Protein AF-A0A7V9Q8M6-F1 (afdb_monomer)

Sequence (290 aa):
LKETKARYAVEYFKPDGSLWYGEPMEQIGTPISGNNWSVLIESERASEKHQGKSTTATGTYGVKITNTRNNETVFQGKFKVGKFKTADTSPAYKNDYNFFVEQDWNIPIGFVWLNYAFSATAPRVCVSMWFKGGLSGKEFEARLYHNGQEIDSTDNGGLIGSDERRFSTIMENETTHHWLRYDMSWANFVAPTDPEGEQQARFDKKRIMQERPGEYTVKVFYKGAQVREAKFSVGPDGMLVDNGIAKQNNFADDKVIVPVKIIGALDKWNAAMWMTDAFYGNPLSGFSAP

Nearest PDB structures (foldseek):
  2ygv-assembly4_D  TM=3.661E-01  e=5.558E-02  Saccharomyces cerevisiae
  6byg-assembly1_A  TM=2.773E-01  e=6.393E-01  Xanthomonas citri pv. citri str. 306
  4psw-assembly1_A  TM=4.805E-01  e=4.717E+00  Saccharomyces cerevisiae S288C
  6byi-assembly1_A  TM=2.894E-01  e=1.114E+00  Xanthomonas citri pv. citri str. 306
  6bye-assembly1_B  TM=2.653E-01  e=1.245E+00  Xanthomonas citri pv. citri str. 306

Solvent-accessible surface area (backbone atoms only — not comparable to full-atom values): 16364 Å² total; per-residue (Å²): 131,86,80,48,81,39,67,33,32,40,37,33,22,38,66,87,66,46,79,66,54,67,46,69,21,35,37,47,77,76,76,50,89,94,65,85,54,81,62,48,77,41,70,74,72,97,48,79,92,50,66,90,68,77,75,90,79,68,42,51,28,38,40,38,32,28,31,69,85,77,70,44,74,80,44,72,36,36,49,41,35,49,70,47,72,50,91,61,73,50,86,91,37,67,84,45,64,48,54,36,71,72,59,50,30,44,48,37,48,24,36,37,36,72,40,46,91,85,25,82,53,48,19,30,44,32,41,35,41,40,45,50,28,76,72,59,58,86,45,49,45,45,37,37,28,45,91,89,37,79,76,51,36,26,86,69,69,25,48,62,43,76,79,47,77,49,60,36,101,56,97,64,67,33,65,80,58,23,39,34,28,33,38,36,30,35,66,44,41,25,35,68,60,62,94,78,64,79,54,56,81,79,42,80,83,50,47,50,35,42,83,62,48,43,64,32,39,41,39,31,24,50,80,85,42,67,40,38,36,36,57,54,39,31,33,80,74,14,43,78,51,79,83,51,36,32,66,73,59,68,50,90,60,90,43,37,65,27,48,23,34,81,35,86,75,87,48,87,69,55,87,67,34,38,74,59,45,15,80,28,51,53,42,62,54,92,63,66,70,109

Secondary structure (DSSP, 8-state):
---EEEEEEEEEE-TTS-EEEEEEEEEES-PPTTTTPPPEEEPPPS-GGGTT------EEEEEEEEETTTTEEEEEEEEEEEEEE-S--SGGGTT-EEEEE--GGGTTEEEEEEETTS-SSSPEEEEEEEEESS--GGGEEEEEEETTEEEEETTTT-EEEEEEEE--SS--SHHHH-EEEEEEEEEEEE----SS-TTGGG-TTSEEGGGS-EEEEEEEEETTEEEEEEEEEE-TTSSBPP-SHHHHTT--SSPEEEEEEE-TTSS---TTHHHHTHHHH-PPTT----

Radius of gyration: 21.54 Å; Cα contacts (8 Å, |Δi|>4): 631; chains: 1; bounding box: 49×47×63 Å

Mean predicted aligned error: 7.25 Å

Structure (mmCIF, N/CA/C/O backbone):
data_AF-A0A7V9Q8M6-F1
#
_entry.id   AF-A0A7V9Q8M6-F1
#
loop_
_atom_site.group_PDB
_atom_site.id
_atom_site.type_symbol
_atom_site.label_atom_id
_atom_site.label_alt_id
_atom_site.label_comp_id
_atom_site.label_asym_id
_atom_site.label_entity_id
_atom_site.label_seq_id
_atom_site.pdbx_PDB_ins_code
_atom_site.Cartn_x
_atom_site.Cartn_y
_atom_site.Cartn_z
_atom_site.occupancy
_atom_site.B_iso_or_equiv
_atom_site.auth_seq_id
_atom_site.auth_comp_id
_atom_site.auth_asym_id
_atom_site.auth_atom_id
_atom_site.pdbx_PDB_model_num
ATOM 1 N N . LEU A 1 1 ? -0.266 26.688 -11.380 1.00 48.41 1 LEU A N 1
ATOM 2 C CA . LEU A 1 1 ? 0.761 26.513 -10.326 1.00 48.41 1 LEU A CA 1
ATOM 3 C C . LEU A 1 1 ? 2.109 26.799 -10.971 1.00 48.41 1 LEU A C 1
ATOM 5 O O . LEU A 1 1 ? 2.279 26.426 -12.121 1.00 48.41 1 LEU A O 1
ATOM 9 N N . LYS A 1 2 ? 3.002 27.552 -10.324 1.00 43.12 2 LYS A N 1
ATOM 10 C CA . LYS A 1 2 ? 4.308 27.877 -10.911 1.00 43.12 2 LYS A CA 1
ATOM 11 C C . LYS A 1 2 ? 5.245 26.713 -10.589 1.00 43.12 2 LYS A C 1
ATOM 13 O O . LYS A 1 2 ? 5.664 26.587 -9.446 1.00 43.12 2 LYS A O 1
ATOM 18 N N . GLU A 1 3 ? 5.489 25.842 -11.559 1.00 51.47 3 GLU A N 1
ATOM 19 C CA . GLU A 1 3 ? 6.449 24.746 -11.423 1.00 51.47 3 GLU A CA 1
ATOM 20 C C . GLU A 1 3 ? 7.847 25.331 -11.219 1.00 51.47 3 GLU A C 1
ATOM 22 O O . GLU A 1 3 ? 8.348 26.124 -12.021 1.00 51.47 3 GLU A O 1
ATOM 27 N N . THR A 1 4 ? 8.479 24.970 -10.109 1.00 57.25 4 THR A N 1
ATOM 28 C CA . THR A 1 4 ? 9.897 25.231 -9.877 1.00 57.25 4 THR A CA 1
ATOM 29 C C . THR A 1 4 ? 10.620 23.899 -9.898 1.00 57.25 4 THR A C 1
ATOM 31 O O . THR A 1 4 ? 10.210 22.975 -9.196 1.00 57.25 4 THR A O 1
ATOM 34 N N . LYS A 1 5 ? 11.703 23.800 -10.680 1.00 60.81 5 LYS A N 1
ATOM 35 C CA . LYS A 1 5 ? 12.565 22.611 -10.685 1.00 60.81 5 LYS A CA 1
ATOM 36 C C . LYS A 1 5 ? 12.998 22.302 -9.252 1.00 60.81 5 LYS A C 1
ATOM 38 O O . LYS A 1 5 ? 13.560 23.175 -8.582 1.00 60.81 5 LYS A O 1
ATOM 43 N N . ALA A 1 6 ? 12.718 21.088 -8.787 1.00 65.75 6 ALA A N 1
ATOM 44 C CA . ALA A 1 6 ? 13.136 20.659 -7.465 1.00 65.75 6 ALA A CA 1
ATOM 45 C C . ALA A 1 6 ? 14.658 20.453 -7.438 1.00 65.75 6 ALA A C 1
ATOM 47 O O . ALA A 1 6 ? 15.307 20.274 -8.470 1.00 65.75 6 ALA A O 1
ATOM 48 N N . ARG A 1 7 ? 15.255 20.448 -6.242 1.00 84.81 7 ARG A N 1
ATOM 49 C CA . ARG A 1 7 ? 16.692 20.168 -6.047 1.00 84.81 7 ARG A CA 1
ATOM 50 C C . ARG A 1 7 ? 17.006 18.669 -6.073 1.00 84.81 7 ARG A C 1
ATOM 52 O O . ARG A 1 7 ? 17.853 18.205 -5.318 1.00 84.81 7 ARG A O 1
ATOM 59 N N . TYR A 1 8 ? 16.319 17.916 -6.922 1.00 91.44 8 TYR A N 1
ATOM 60 C CA . TYR A 1 8 ? 16.470 16.472 -7.029 1.00 91.44 8 TYR A CA 1
ATOM 61 C C . TYR A 1 8 ? 16.499 16.053 -8.494 1.00 91.44 8 TYR A C 1
ATOM 63 O O . TYR A 1 8 ? 15.819 16.645 -9.333 1.00 91.44 8 TYR A O 1
ATOM 71 N N . ALA A 1 9 ? 17.300 15.042 -8.794 1.00 93.31 9 ALA A N 1
ATOM 72 C CA . ALA A 1 9 ? 17.301 14.352 -10.072 1.00 93.31 9 ALA A CA 1
ATOM 73 C C . ALA A 1 9 ? 17.110 12.860 -9.822 1.00 93.31 9 ALA A C 1
ATOM 75 O O . ALA A 1 9 ? 17.617 12.331 -8.830 1.00 93.31 9 ALA A O 1
ATOM 76 N N . VAL A 1 10 ? 16.389 12.204 -10.722 1.00 94.44 10 VAL A N 1
ATOM 77 C CA . VAL A 1 10 ? 16.212 10.756 -10.722 1.00 94.44 10 VAL A CA 1
ATOM 78 C C . VAL A 1 10 ? 16.965 10.153 -11.901 1.00 94.44 10 VAL A C 1
ATOM 80 O O . VAL A 1 10 ? 16.958 10.693 -13.005 1.00 94.44 10 VAL A O 1
ATOM 83 N N . GLU A 1 11 ? 17.631 9.034 -11.655 1.00 95.75 11 GLU A N 1
ATOM 84 C CA . GLU A 1 11 ? 18.289 8.206 -12.657 1.00 95.75 11 GLU A CA 1
ATOM 85 C C . GLU A 1 11 ? 17.692 6.802 -12.614 1.00 95.75 11 GLU A C 1
ATOM 87 O O . GLU A 1 11 ? 17.542 6.206 -11.544 1.00 95.75 11 GLU A O 1
ATOM 92 N N . TYR A 1 12 ? 17.389 6.264 -13.790 1.00 95.19 12 TYR A N 1
ATOM 93 C CA . TYR A 1 12 ? 16.891 4.911 -13.979 1.00 95.19 12 TYR A CA 1
ATOM 94 C C . TYR A 1 12 ? 17.952 4.070 -14.677 1.00 95.19 12 TYR A C 1
ATOM 96 O O . TYR A 1 12 ? 18.591 4.526 -15.626 1.00 95.19 12 TYR A O 1
ATOM 104 N N . PHE A 1 13 ? 18.117 2.826 -14.242 1.00 97.06 13 PHE A N 1
ATOM 105 C CA . PHE A 1 13 ? 19.149 1.914 -14.735 1.00 97.06 13 PHE A CA 1
ATOM 106 C C . PHE A 1 13 ? 18.511 0.673 -15.346 1.00 97.06 13 PHE A C 1
ATOM 108 O O . PHE A 1 13 ? 17.534 0.141 -14.816 1.00 97.06 13 PHE A O 1
ATOM 115 N N . LYS A 1 14 ? 19.072 0.206 -16.461 1.00 96.56 14 LYS A N 1
ATOM 116 C CA . LYS A 1 14 ? 18.679 -1.041 -17.120 1.00 96.56 14 LYS A CA 1
ATOM 117 C C . LYS A 1 14 ? 19.084 -2.259 -16.275 1.00 96.56 14 LYS A C 1
ATOM 119 O O . LYS A 1 14 ? 19.902 -2.125 -15.364 1.00 96.56 14 LYS A O 1
ATOM 124 N N . PRO A 1 15 ? 18.590 -3.466 -16.611 1.00 96.12 15 PRO A N 1
ATOM 125 C CA . PRO A 1 15 ? 1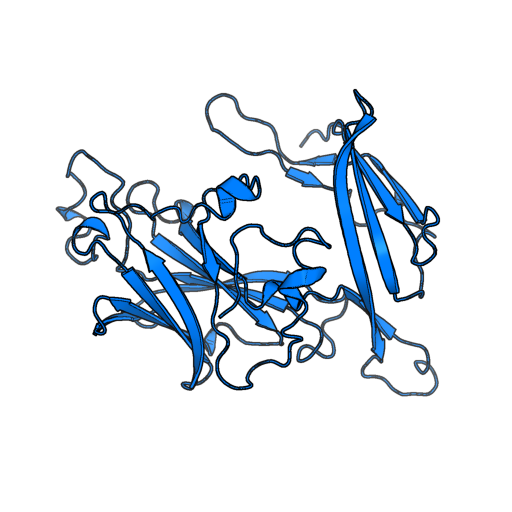8.978 -4.692 -15.912 1.00 96.12 15 PRO A CA 1
ATOM 126 C C . PRO A 1 15 ? 20.471 -5.034 -15.932 1.00 96.12 15 PRO A C 1
ATOM 128 O O . PRO A 1 15 ? 20.941 -5.731 -15.040 1.00 96.12 15 PRO A O 1
ATOM 131 N N . ASP A 1 16 ? 21.221 -4.536 -16.914 1.00 95.00 16 ASP A N 1
ATOM 132 C CA . ASP A 1 16 ? 22.681 -4.676 -16.978 1.00 95.00 16 ASP A CA 1
ATOM 133 C C . ASP A 1 16 ? 23.433 -3.631 -16.123 1.00 95.00 16 ASP A C 1
ATOM 135 O O . ASP A 1 16 ? 24.661 -3.598 -16.126 1.00 95.00 16 ASP A O 1
ATOM 139 N N . GLY A 1 17 ? 22.709 -2.768 -15.401 1.00 94.88 17 GLY A N 1
ATOM 140 C CA . GLY A 1 17 ? 23.256 -1.689 -14.580 1.00 94.88 17 GLY A CA 1
ATOM 141 C C . GLY A 1 17 ? 23.637 -0.429 -15.360 1.00 94.88 17 GLY A C 1
ATOM 142 O O . GLY A 1 17 ? 24.004 0.572 -14.745 1.00 94.88 17 GLY A O 1
ATOM 143 N N . SER A 1 18 ? 23.534 -0.431 -16.692 1.00 96.44 18 SER A N 1
ATOM 144 C CA . SER A 1 18 ? 23.780 0.770 -17.492 1.00 96.44 18 SER A CA 1
ATOM 145 C C . SER A 1 18 ? 22.678 1.811 -17.284 1.00 96.44 18 SER A C 1
ATOM 147 O O . SER A 1 18 ? 21.514 1.479 -17.043 1.00 96.44 18 SER A O 1
ATOM 149 N N . LEU A 1 19 ? 23.032 3.095 -17.386 1.00 96.44 19 LEU A N 1
ATOM 150 C CA . LEU A 1 19 ? 22.056 4.180 -17.313 1.00 96.44 19 LEU A CA 1
ATOM 151 C C . LEU A 1 19 ? 21.028 4.027 -18.446 1.00 96.44 19 LEU A C 1
ATOM 153 O O . LEU A 1 19 ? 21.380 3.945 -19.625 1.00 96.44 19 LEU A O 1
ATOM 157 N N . TRP A 1 20 ? 19.749 3.994 -18.083 1.00 94.69 20 TRP A N 1
ATOM 158 C CA . TRP A 1 20 ? 18.647 4.041 -19.036 1.00 94.69 20 TRP A CA 1
ATOM 159 C C . TRP A 1 20 ? 18.353 5.489 -19.420 1.00 94.69 20 TRP A C 1
ATOM 161 O O . TRP A 1 20 ? 18.464 5.844 -20.592 1.00 94.69 20 TRP A O 1
ATOM 171 N N . TYR A 1 21 ? 18.012 6.320 -18.438 1.00 93.69 21 TYR A N 1
ATOM 172 C CA . TYR A 1 21 ? 17.891 7.767 -18.576 1.00 93.69 21 TYR A CA 1
ATOM 173 C C . TYR A 1 21 ? 17.882 8.426 -17.194 1.00 93.69 21 TYR A C 1
ATOM 175 O O . TYR A 1 21 ? 17.676 7.757 -16.183 1.00 93.69 21 TYR A O 1
ATOM 183 N N . GLY A 1 22 ? 18.078 9.741 -17.159 1.00 92.06 22 GLY A N 1
ATOM 184 C CA . GLY A 1 22 ? 17.870 10.547 -15.964 1.00 92.06 22 GLY A CA 1
ATOM 185 C C . GLY A 1 22 ? 17.133 11.837 -16.288 1.00 92.06 22 GLY A C 1
ATOM 186 O O . GLY A 1 22 ? 17.092 12.270 -17.445 1.00 92.06 22 GLY A O 1
ATOM 187 N N . GLU A 1 23 ? 16.526 12.432 -15.272 1.00 91.38 23 GLU A N 1
ATOM 188 C CA . GLU A 1 23 ? 15.740 13.654 -15.398 1.00 91.38 23 GLU A CA 1
ATOM 189 C C . GLU A 1 23 ? 15.691 14.446 -14.084 1.00 91.38 23 GLU A C 1
ATOM 191 O O . GLU A 1 23 ? 15.812 13.868 -12.999 1.00 91.38 23 GLU A O 1
ATOM 196 N N . PRO A 1 24 ? 15.534 15.781 -14.147 1.00 90.56 24 PRO A N 1
ATOM 197 C CA . PRO A 1 24 ? 15.216 16.561 -12.961 1.00 90.56 24 PRO A CA 1
ATOM 198 C C . PRO A 1 24 ? 13.814 16.202 -12.458 1.00 90.56 24 PRO A C 1
ATOM 200 O O . PRO A 1 24 ? 12.899 16.010 -13.254 1.00 90.56 24 PRO A O 1
ATOM 203 N N . MET A 1 25 ? 13.642 16.171 -11.141 1.00 89.06 25 MET A N 1
ATOM 204 C CA . MET A 1 25 ? 12.327 16.029 -10.523 1.00 89.06 25 MET A CA 1
ATOM 205 C C . MET A 1 25 ? 11.655 17.396 -10.363 1.00 89.06 25 MET A C 1
ATOM 207 O O . MET A 1 25 ? 12.307 18.445 -10.261 1.00 89.06 25 MET A O 1
ATOM 211 N N . GLU A 1 26 ? 10.334 17.381 -10.312 1.00 85.31 26 GLU A N 1
ATOM 212 C CA . GLU A 1 26 ? 9.486 18.558 -10.213 1.00 85.31 26 GLU A CA 1
ATOM 213 C C . GLU A 1 26 ? 8.826 18.611 -8.837 1.00 85.31 26 GLU A C 1
ATOM 215 O O . GLU A 1 26 ? 8.475 17.589 -8.249 1.00 85.31 26 GLU A O 1
ATOM 220 N N . GLN A 1 27 ? 8.699 19.824 -8.296 1.00 82.69 27 GLN A N 1
ATOM 221 C CA . GLN A 1 27 ? 7.947 20.047 -7.071 1.00 82.69 27 GLN A CA 1
ATOM 222 C C . GLN A 1 27 ? 6.505 20.393 -7.427 1.00 82.69 27 GLN A C 1
ATOM 224 O O . GLN A 1 27 ? 6.248 21.397 -8.095 1.00 82.69 27 GLN A O 1
ATOM 229 N N . ILE A 1 28 ? 5.572 19.612 -6.896 1.00 74.12 28 ILE A N 1
ATOM 230 C CA . ILE A 1 28 ? 4.143 19.876 -6.965 1.00 74.12 28 ILE A CA 1
ATOM 231 C C . ILE A 1 28 ? 3.660 20.401 -5.617 1.00 74.12 28 ILE A C 1
ATOM 233 O O . ILE A 1 28 ? 3.930 19.841 -4.552 1.00 74.12 28 ILE A O 1
ATOM 237 N N . GLY A 1 29 ? 2.909 21.498 -5.690 1.00 68.81 29 GLY A N 1
ATOM 238 C CA . GLY A 1 29 ? 2.414 22.227 -4.530 1.00 68.81 29 GLY A CA 1
ATOM 239 C C . GLY A 1 29 ? 3.352 23.349 -4.085 1.00 68.81 29 GLY A C 1
ATOM 240 O O . GLY A 1 29 ? 4.533 23.412 -4.435 1.00 68.81 29 GLY A O 1
ATOM 241 N N . THR A 1 30 ? 2.790 24.265 -3.303 1.00 64.00 30 THR A N 1
ATOM 242 C CA . THR A 1 30 ? 3.520 25.378 -2.694 1.00 64.00 30 THR A CA 1
ATOM 243 C C . THR A 1 30 ? 3.557 25.137 -1.189 1.00 64.00 30 THR A C 1
ATOM 245 O O . THR A 1 30 ? 2.488 24.941 -0.611 1.00 64.00 30 THR A O 1
ATOM 248 N N . PRO A 1 31 ? 4.729 25.180 -0.532 1.00 63.16 31 PRO A N 1
ATOM 249 C CA . PRO A 1 31 ? 4.767 25.169 0.920 1.00 63.16 31 PRO A CA 1
ATOM 250 C C . PRO A 1 31 ? 4.046 26.422 1.430 1.00 63.16 31 PRO A C 1
ATOM 252 O O . PRO A 1 31 ? 4.461 27.545 1.137 1.00 63.16 31 PRO A O 1
ATOM 255 N N . ILE A 1 32 ? 2.944 26.242 2.158 1.00 56.66 32 ILE A N 1
ATOM 256 C CA . ILE A 1 32 ? 2.229 27.342 2.811 1.00 56.66 32 ILE A CA 1
ATOM 257 C C . ILE A 1 32 ? 2.785 27.469 4.227 1.00 56.66 32 ILE A C 1
ATOM 259 O O . ILE A 1 32 ? 2.713 26.526 5.019 1.00 56.66 32 ILE A O 1
ATOM 263 N N . SER A 1 33 ? 3.349 28.636 4.542 1.00 47.19 33 SER A N 1
ATOM 264 C CA . SER A 1 33 ? 3.831 28.945 5.890 1.00 47.19 33 SER A CA 1
ATOM 265 C C . SER A 1 33 ? 2.704 28.767 6.913 1.00 47.19 33 SER A C 1
ATOM 267 O O . SER A 1 33 ? 1.612 29.300 6.724 1.00 47.19 33 SER A O 1
ATOM 269 N N . GLY A 1 34 ? 2.972 28.017 7.984 1.00 51.78 34 GLY A N 1
ATOM 270 C CA . GLY A 1 34 ? 2.049 27.831 9.107 1.00 51.78 34 GLY A CA 1
ATOM 271 C C . GLY A 1 34 ? 1.048 26.677 8.988 1.00 51.78 34 GLY A C 1
ATOM 272 O O . GLY A 1 34 ? 0.251 26.525 9.905 1.00 51.78 34 GLY A O 1
ATOM 273 N N . ASN A 1 35 ? 1.075 25.865 7.918 1.00 48.94 35 ASN A N 1
ATOM 274 C CA . ASN A 1 35 ? 0.076 24.800 7.727 1.00 48.94 35 ASN A CA 1
ATOM 275 C C . ASN A 1 35 ? 0.636 23.372 7.533 1.00 48.94 35 ASN A C 1
ATOM 277 O O . ASN A 1 35 ? -0.121 22.489 7.157 1.00 48.94 35 ASN A O 1
ATOM 281 N N . ASN A 1 36 ? 1.933 23.113 7.766 1.00 51.44 36 ASN A N 1
ATOM 282 C CA . ASN A 1 36 ? 2.555 21.774 7.647 1.00 51.44 36 ASN A CA 1
ATOM 283 C C . ASN A 1 36 ? 2.221 20.997 6.350 1.00 51.44 36 ASN A C 1
ATOM 285 O O . ASN A 1 36 ? 2.136 19.773 6.356 1.00 51.44 36 ASN A O 1
ATOM 289 N N . TRP A 1 37 ? 2.037 21.679 5.215 1.00 57.28 37 TRP A N 1
ATOM 290 C CA . TRP A 1 37 ? 1.848 20.975 3.945 1.00 57.28 37 TRP A CA 1
ATOM 291 C C . TRP A 1 37 ? 3.177 20.372 3.480 1.00 57.28 37 TRP A C 1
ATOM 293 O O . TRP A 1 37 ? 4.135 21.102 3.216 1.00 57.28 37 TRP A O 1
ATOM 303 N N . SER A 1 38 ? 3.213 19.049 3.330 1.00 64.25 38 SER A N 1
ATOM 304 C CA . SER A 1 38 ? 4.252 18.351 2.573 1.00 64.25 38 SER A CA 1
ATOM 305 C C . SER A 1 38 ? 4.146 18.735 1.096 1.00 64.25 38 SER A C 1
ATOM 307 O O . SER A 1 38 ? 3.055 18.744 0.525 1.00 64.25 38 SER A O 1
ATOM 309 N N . VAL A 1 39 ? 5.275 19.057 0.464 1.00 73.38 39 VAL A N 1
ATOM 310 C CA . VAL A 1 39 ? 5.351 19.179 -1.000 1.00 73.38 39 VAL A CA 1
ATOM 311 C C . VAL A 1 39 ? 5.629 17.810 -1.608 1.00 73.38 39 VAL A C 1
ATOM 313 O O . VAL A 1 39 ? 6.383 17.019 -1.040 1.00 73.38 39 VAL A O 1
ATOM 316 N N . LEU A 1 40 ? 5.042 17.536 -2.769 1.00 77.62 40 LEU A N 1
ATOM 317 C CA . LEU A 1 40 ? 5.327 16.320 -3.521 1.00 77.62 40 LEU A CA 1
ATOM 318 C C . LEU A 1 40 ? 6.493 16.588 -4.473 1.00 77.62 40 LEU A C 1
ATOM 320 O O . LEU A 1 40 ? 6.467 17.572 -5.209 1.00 77.62 40 LEU A O 1
ATOM 324 N N . ILE A 1 41 ? 7.505 15.722 -4.455 1.00 84.12 41 ILE A N 1
ATOM 325 C CA . ILE A 1 41 ? 8.588 15.724 -5.441 1.00 84.12 41 ILE A CA 1
ATOM 326 C C . ILE A 1 41 ? 8.404 14.491 -6.320 1.00 84.12 41 ILE A C 1
ATOM 328 O O . ILE A 1 41 ? 8.539 13.370 -5.831 1.00 84.12 41 ILE A O 1
ATOM 332 N N . GLU A 1 42 ? 8.093 14.685 -7.598 1.00 84.88 42 GLU A N 1
ATOM 333 C CA . GLU A 1 42 ? 7.865 13.586 -8.542 1.00 84.88 42 GLU A CA 1
ATOM 334 C C . GLU A 1 42 ? 8.612 13.800 -9.862 1.00 84.88 42 GLU A C 1
ATOM 336 O O . GLU A 1 42 ? 9.018 14.913 -10.193 1.00 84.88 42 GLU A O 1
ATOM 341 N N . SER A 1 43 ? 8.853 12.720 -10.609 1.00 81.25 43 SER A N 1
ATOM 342 C CA . SER A 1 43 ? 9.203 12.843 -12.028 1.00 81.25 43 SER A CA 1
ATOM 343 C C . SER A 1 43 ? 8.013 13.429 -12.784 1.00 81.25 43 SER A C 1
ATOM 345 O O . SER A 1 43 ? 6.868 13.124 -12.444 1.00 81.25 43 SER A O 1
ATOM 347 N N . GLU A 1 44 ? 8.271 14.212 -13.831 1.00 73.62 44 GLU A N 1
ATOM 348 C CA . GLU A 1 44 ? 7.205 14.713 -14.700 1.00 73.62 44 GLU A CA 1
ATOM 349 C C . GLU A 1 44 ? 6.362 13.535 -15.215 1.00 73.62 44 GLU A C 1
ATOM 351 O O . GLU A 1 44 ? 6.884 12.475 -15.581 1.00 73.62 44 GLU A O 1
ATOM 356 N N . ARG A 1 45 ? 5.037 13.708 -15.264 1.00 70.88 45 ARG A N 1
ATOM 357 C CA . ARG A 1 45 ? 4.171 12.740 -15.950 1.00 70.88 45 ARG A CA 1
ATOM 358 C C . ARG A 1 45 ? 4.627 12.586 -17.401 1.00 70.88 45 ARG A C 1
ATOM 360 O O . ARG A 1 45 ? 5.190 13.512 -17.974 1.00 70.88 45 ARG A O 1
ATOM 367 N N . ALA A 1 46 ? 4.362 11.424 -18.001 1.00 69.00 46 ALA A N 1
ATOM 368 C CA . ALA A 1 46 ? 4.793 11.102 -19.362 1.00 69.00 46 ALA A CA 1
ATOM 369 C C . ALA A 1 46 ? 4.576 12.277 -20.344 1.00 69.00 46 ALA A C 1
ATOM 371 O O . ALA A 1 46 ? 3.452 12.587 -20.734 1.00 69.00 46 ALA A O 1
ATOM 372 N N . SER A 1 47 ? 5.680 12.929 -20.702 1.00 68.31 47 SER A N 1
ATOM 373 C CA . SER A 1 47 ? 5.765 14.104 -21.574 1.00 68.31 47 SER A CA 1
ATOM 374 C C . SER A 1 47 ? 6.599 13.805 -22.826 1.00 68.31 47 SER A C 1
ATOM 376 O O . SER A 1 47 ? 7.227 12.747 -22.933 1.00 68.31 47 SER A O 1
ATOM 378 N N . GLU A 1 48 ? 6.685 14.757 -23.760 1.00 75.38 48 GLU A N 1
ATOM 379 C CA . GLU A 1 48 ? 7.571 14.667 -24.936 1.00 75.38 48 GLU A CA 1
ATOM 380 C C . GLU A 1 48 ? 9.038 14.393 -24.562 1.00 75.38 48 GLU A C 1
ATOM 382 O O . GLU A 1 48 ? 9.769 13.764 -25.326 1.00 75.38 48 GLU A O 1
ATOM 387 N N . LYS A 1 49 ? 9.466 14.755 -23.341 1.00 72.19 49 LYS A N 1
ATOM 388 C CA . LYS A 1 49 ? 10.815 14.463 -22.825 1.00 72.19 49 LYS A CA 1
ATOM 389 C C . LYS A 1 49 ? 11.102 12.960 -22.694 1.00 72.19 49 LYS A C 1
ATOM 391 O O . LYS A 1 49 ? 12.256 12.576 -22.486 1.00 72.19 49 LYS A O 1
ATOM 396 N N . HIS A 1 50 ? 10.083 12.108 -22.802 1.00 82.06 50 HIS A N 1
ATOM 397 C CA . HIS A 1 50 ? 10.193 10.651 -22.759 1.00 82.06 50 HIS A CA 1
ATOM 398 C C . HIS A 1 50 ? 10.192 9.989 -24.141 1.00 82.06 50 HIS A C 1
ATOM 400 O O . HIS A 1 50 ? 10.339 8.767 -24.237 1.00 82.06 50 HIS A O 1
ATOM 406 N N . GLN A 1 51 ? 10.059 10.769 -25.219 1.00 81.88 51 GLN A N 1
ATOM 407 C CA . GLN A 1 51 ? 10.042 10.234 -26.574 1.00 81.88 51 GLN A CA 1
ATOM 408 C C . GLN A 1 51 ? 11.329 9.450 -26.870 1.00 81.88 51 GLN A C 1
ATOM 410 O O . GLN A 1 51 ? 12.441 9.907 -26.612 1.00 81.88 51 GLN A O 1
ATOM 415 N N . GLY A 1 52 ? 11.173 8.230 -27.392 1.00 84.38 52 GLY A N 1
ATOM 416 C CA . GLY A 1 52 ? 12.293 7.346 -27.726 1.00 84.38 52 GLY A CA 1
ATOM 417 C C . GLY A 1 52 ? 12.968 6.662 -26.531 1.00 84.38 52 GLY A C 1
ATOM 418 O O . GLY A 1 52 ? 13.905 5.897 -26.739 1.00 84.38 52 GLY A O 1
ATOM 419 N N . LYS A 1 53 ? 12.501 6.885 -25.294 1.00 85.69 53 LYS A N 1
ATOM 420 C CA . LYS A 1 53 ? 13.051 6.212 -24.104 1.00 85.69 53 LYS A CA 1
ATOM 421 C C . LYS A 1 53 ? 12.407 4.855 -23.821 1.00 85.69 53 LYS A C 1
ATOM 423 O O . LYS A 1 53 ? 12.953 4.093 -23.029 1.00 85.69 53 LYS A O 1
ATOM 428 N N . SER A 1 54 ? 11.275 4.531 -24.447 1.00 86.56 54 SER A N 1
ATOM 429 C CA . SER A 1 54 ? 10.569 3.261 -24.244 1.00 86.56 54 SER A CA 1
ATOM 430 C C . SER A 1 54 ? 11.440 2.049 -24.591 1.00 86.56 54 SER A C 1
ATOM 432 O O . SER A 1 54 ? 12.235 2.073 -25.527 1.00 86.56 54 SER A O 1
ATOM 434 N N . THR A 1 55 ? 11.258 0.959 -23.850 1.00 88.56 55 THR A N 1
ATOM 435 C CA . THR A 1 55 ? 11.948 -0.314 -24.080 1.00 88.56 55 THR A CA 1
ATOM 436 C C . THR A 1 55 ? 10.995 -1.478 -23.861 1.00 88.56 55 THR A C 1
ATOM 438 O O . THR A 1 55 ? 10.081 -1.392 -23.045 1.00 88.56 55 THR A O 1
ATOM 441 N N . THR A 1 56 ? 11.227 -2.577 -24.576 1.00 89.75 56 THR A N 1
ATOM 442 C CA . THR A 1 56 ? 10.516 -3.849 -24.385 1.00 89.75 56 THR A CA 1
ATOM 443 C C . THR A 1 56 ? 11.299 -4.832 -23.514 1.00 89.75 56 THR A C 1
ATOM 445 O O . THR A 1 56 ? 10.906 -5.996 -23.385 1.00 89.75 56 THR A O 1
ATOM 448 N N . ALA A 1 57 ? 12.449 -4.408 -22.981 1.00 92.06 57 ALA A N 1
ATOM 449 C CA . ALA A 1 57 ? 13.235 -5.216 -22.066 1.00 92.06 57 ALA A CA 1
ATOM 450 C C . ALA A 1 57 ? 12.490 -5.402 -20.734 1.00 92.06 57 ALA A C 1
ATOM 452 O O . ALA A 1 57 ? 11.758 -4.535 -20.267 1.00 92.06 57 ALA A O 1
ATOM 453 N N . THR A 1 58 ? 12.678 -6.573 -20.138 1.00 95.31 58 THR A N 1
ATOM 454 C CA . THR A 1 58 ? 12.143 -6.945 -18.824 1.00 95.31 58 THR A CA 1
ATOM 455 C C . THR A 1 58 ? 13.298 -7.299 -17.903 1.00 95.31 58 THR A C 1
ATOM 457 O O . THR A 1 58 ? 14.392 -7.610 -18.373 1.00 95.31 58 THR A O 1
ATOM 460 N N . GLY A 1 59 ? 13.055 -7.322 -16.598 1.00 95.88 59 GLY A N 1
ATOM 461 C CA . GLY A 1 59 ? 14.073 -7.642 -15.602 1.00 95.88 59 GLY A CA 1
ATOM 462 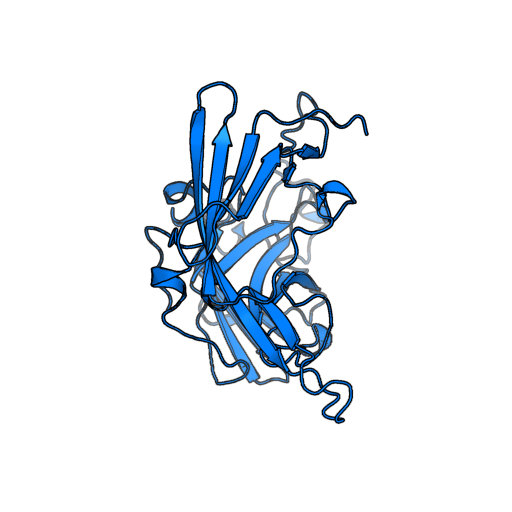C C . GLY A 1 59 ? 14.053 -6.662 -14.443 1.00 95.88 59 GLY A C 1
ATOM 463 O O . GLY A 1 59 ? 13.080 -5.942 -14.238 1.00 95.88 59 GLY A O 1
ATOM 464 N N . TH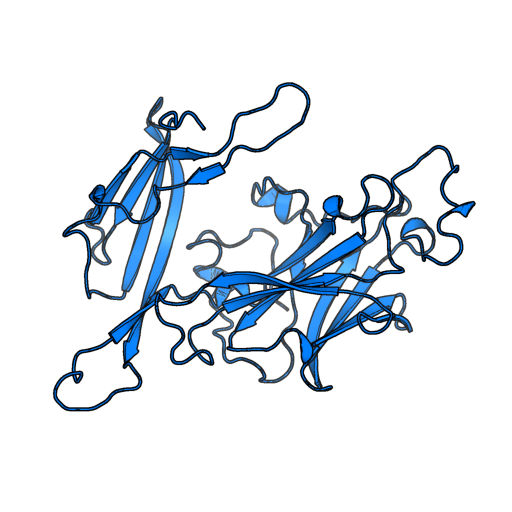R A 1 60 ? 15.128 -6.653 -13.668 1.00 96.81 60 THR A N 1
ATOM 465 C CA . THR A 1 60 ? 15.263 -5.770 -12.509 1.00 96.81 60 THR A CA 1
ATOM 466 C C . THR A 1 60 ? 15.918 -4.467 -12.933 1.00 96.81 60 THR A C 1
ATOM 468 O O . THR A 1 60 ? 17.079 -4.467 -13.313 1.00 96.81 60 THR A O 1
ATOM 471 N N . TYR A 1 61 ? 15.186 -3.369 -12.853 1.00 97.00 61 TYR A N 1
ATOM 472 C CA . TYR A 1 61 ? 15.679 -2.025 -13.125 1.00 97.00 61 TYR A CA 1
ATOM 473 C C . TYR A 1 61 ? 16.123 -1.360 -11.828 1.00 97.00 61 TYR A C 1
ATOM 475 O O . TYR A 1 61 ? 15.595 -1.671 -10.762 1.00 97.00 61 TYR A O 1
ATOM 483 N N . GLY A 1 62 ? 17.082 -0.443 -11.921 1.00 97.19 62 GLY A N 1
ATOM 484 C CA . GLY A 1 62 ? 17.518 0.390 -10.802 1.00 97.19 62 GLY A CA 1
ATOM 485 C C . GLY A 1 62 ? 16.873 1.772 -10.837 1.00 97.19 62 GLY A C 1
ATOM 486 O O . GLY A 1 62 ? 16.538 2.279 -11.907 1.00 97.19 62 GLY A O 1
ATOM 487 N N . VAL A 1 63 ? 16.753 2.400 -9.672 1.00 96.88 63 VAL A N 1
ATOM 488 C CA . VAL A 1 63 ? 16.371 3.806 -9.509 1.00 96.88 63 VAL A CA 1
ATOM 489 C C . VAL A 1 63 ? 17.284 4.460 -8.476 1.00 96.88 63 VAL A C 1
ATOM 491 O O . VAL A 1 63 ? 17.615 3.850 -7.459 1.00 96.88 63 VAL A O 1
ATOM 494 N N . LYS A 1 64 ? 17.704 5.697 -8.729 1.00 96.75 64 LYS A N 1
ATOM 495 C CA . LYS A 1 64 ? 18.499 6.503 -7.799 1.00 96.75 64 LYS A CA 1
ATOM 496 C C . LYS A 1 64 ? 17.995 7.935 -7.815 1.00 96.75 64 LYS A C 1
ATOM 498 O O . LYS A 1 64 ? 17.826 8.501 -8.887 1.00 96.75 64 LYS A O 1
ATOM 503 N N . ILE A 1 65 ? 17.777 8.518 -6.643 1.00 95.25 65 ILE A N 1
ATOM 504 C CA . ILE A 1 65 ? 17.417 9.925 -6.483 1.00 95.25 65 ILE A CA 1
ATOM 505 C C . ILE A 1 65 ? 18.570 10.631 -5.783 1.00 95.25 65 ILE A C 1
ATOM 507 O O . ILE A 1 65 ? 19.028 10.210 -4.717 1.00 95.25 65 ILE A O 1
ATOM 511 N N . THR A 1 66 ? 19.032 11.722 -6.381 1.00 95.94 66 THR A N 1
ATOM 512 C CA . THR A 1 66 ? 20.166 12.503 -5.892 1.00 95.94 66 THR A CA 1
ATOM 513 C C . THR A 1 66 ? 19.756 13.949 -5.669 1.00 95.94 66 THR A C 1
ATOM 515 O O . THR A 1 66 ? 19.125 14.568 -6.525 1.00 95.94 66 THR A O 1
ATOM 518 N N . ASN A 1 67 ? 20.143 14.503 -4.523 1.00 93.19 67 ASN A N 1
ATOM 519 C CA . ASN A 1 67 ? 20.068 15.929 -4.253 1.00 93.19 67 ASN A CA 1
ATOM 520 C C . ASN A 1 67 ? 21.137 16.655 -5.078 1.00 93.19 67 ASN A C 1
ATOM 522 O O . ASN A 1 67 ? 22.339 16.481 -4.876 1.00 93.19 67 ASN A O 1
ATOM 526 N N . THR A 1 68 ? 20.702 17.494 -6.012 1.00 91.88 68 THR A N 1
ATOM 527 C CA . THR A 1 68 ? 21.596 18.129 -6.993 1.00 91.88 68 THR A CA 1
ATOM 528 C C . THR A 1 68 ? 22.442 19.259 -6.404 1.00 91.88 68 THR A C 1
ATOM 530 O O . THR A 1 68 ? 23.346 19.759 -7.067 1.00 91.88 68 THR A O 1
ATOM 533 N N . ARG A 1 69 ? 22.185 19.674 -5.155 1.00 90.00 69 ARG A N 1
ATOM 534 C CA . ARG A 1 69 ? 22.967 20.716 -4.471 1.00 90.00 69 ARG A CA 1
ATOM 535 C C . ARG A 1 69 ? 24.302 20.197 -3.941 1.00 90.00 69 ARG A C 1
ATOM 537 O O . ARG A 1 69 ? 25.283 20.934 -3.945 1.00 90.00 69 ARG A O 1
ATOM 544 N N . ASN A 1 70 ? 24.305 18.984 -3.402 1.00 93.19 70 ASN A N 1
ATOM 545 C CA . ASN A 1 70 ? 25.424 18.403 -2.656 1.00 93.19 70 ASN A CA 1
ATOM 546 C C . ASN A 1 70 ? 25.814 17.001 -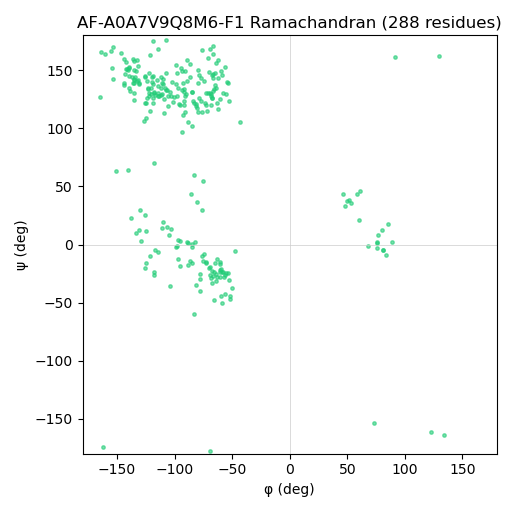3.158 1.00 93.19 70 ASN A C 1
ATOM 548 O O . ASN A 1 70 ? 26.713 16.395 -2.585 1.00 93.19 70 ASN A O 1
ATOM 552 N N . ASN A 1 71 ? 25.167 16.504 -4.218 1.00 93.38 71 ASN A N 1
ATOM 553 C CA . ASN A 1 71 ? 25.352 15.166 -4.791 1.00 93.38 71 ASN A CA 1
ATOM 554 C C . ASN A 1 71 ? 25.045 14.011 -3.824 1.00 93.38 71 ASN A C 1
ATOM 556 O O . ASN A 1 71 ? 25.496 12.884 -4.024 1.00 93.38 71 ASN A O 1
ATOM 560 N N . GLU A 1 72 ? 24.260 14.270 -2.783 1.00 95.50 72 GLU A N 1
ATOM 561 C CA . GLU A 1 72 ? 23.828 13.251 -1.835 1.00 95.50 72 GLU A CA 1
ATOM 562 C C . GLU A 1 72 ? 22.783 12.330 -2.473 1.00 95.50 72 GLU A C 1
ATOM 564 O O . GLU A 1 72 ? 21.800 12.796 -3.051 1.00 95.50 72 GLU A O 1
ATOM 569 N N . THR A 1 73 ? 22.969 11.014 -2.359 1.00 95.12 73 THR A N 1
ATOM 570 C CA . THR A 1 73 ? 21.934 10.047 -2.748 1.00 95.12 73 THR A CA 1
ATOM 571 C C . THR A 1 73 ? 20.905 9.961 -1.632 1.00 95.12 73 THR A C 1
ATOM 573 O O . THR A 1 73 ? 21.223 9.502 -0.541 1.00 95.12 73 THR A O 1
ATOM 576 N N . VAL A 1 74 ? 19.681 10.405 -1.912 1.00 92.19 74 VAL A N 1
ATOM 577 C CA . VAL A 1 74 ? 18.579 10.418 -0.936 1.00 92.19 74 VAL A CA 1
ATOM 578 C C . VAL A 1 74 ? 17.692 9.182 -1.039 1.00 92.19 74 VAL A C 1
ATOM 580 O O . VAL A 1 74 ? 16.971 8.858 -0.103 1.00 92.19 74 VAL A O 1
ATOM 583 N N . PHE A 1 75 ? 17.752 8.479 -2.170 1.00 93.44 75 PHE A N 1
ATOM 584 C CA . PHE A 1 75 ? 17.091 7.195 -2.354 1.00 93.44 75 PHE A CA 1
ATOM 585 C C . PHE A 1 75 ? 17.829 6.368 -3.402 1.00 93.44 75 PHE A C 1
ATOM 587 O O . PHE A 1 75 ? 18.270 6.897 -4.423 1.00 93.44 75 PHE A O 1
ATOM 594 N N . GLN A 1 76 ? 17.920 5.062 -3.185 1.00 96.19 76 GLN A N 1
ATOM 595 C CA . GLN A 1 76 ? 18.377 4.112 -4.189 1.00 96.19 76 GLN A CA 1
ATOM 596 C C . GLN A 1 76 ? 17.591 2.815 -4.035 1.00 96.19 76 GLN A C 1
ATOM 598 O O . GLN A 1 76 ? 17.369 2.341 -2.925 1.00 96.19 76 GLN A O 1
ATOM 603 N N . GLY A 1 77 ? 17.163 2.239 -5.151 1.00 96.12 77 GLY A N 1
ATOM 604 C CA . GLY A 1 77 ? 16.343 1.043 -5.139 1.00 96.12 77 GLY A CA 1
ATOM 605 C C . GLY A 1 77 ? 16.325 0.316 -6.473 1.00 96.12 77 GLY A C 1
ATOM 606 O O . GLY A 1 77 ? 17.034 0.665 -7.420 1.00 96.12 77 GLY A O 1
ATOM 607 N N . LYS A 1 78 ? 15.497 -0.719 -6.536 1.00 96.19 78 LYS A N 1
ATOM 608 C CA . LYS A 1 78 ? 15.293 -1.580 -7.691 1.00 96.19 78 LYS A CA 1
ATOM 609 C C . LYS A 1 78 ? 13.834 -2.002 -7.816 1.00 96.19 78 LYS A C 1
ATOM 611 O O . LYS A 1 78 ? 13.160 -2.235 -6.818 1.00 96.19 78 LYS A O 1
ATOM 616 N N . PHE A 1 79 ? 13.356 -2.162 -9.039 1.00 94.88 79 PHE A N 1
ATOM 617 C CA . PHE A 1 79 ? 12.007 -2.645 -9.320 1.00 94.88 79 PHE A CA 1
ATOM 618 C C . PHE A 1 79 ? 12.040 -3.692 -10.425 1.00 94.88 79 PHE A C 1
ATOM 620 O O . PHE A 1 79 ? 12.819 -3.596 -11.372 1.00 94.88 79 PHE A O 1
ATOM 627 N N . LYS A 1 80 ? 11.200 -4.720 -10.307 1.00 94.94 80 LYS A N 1
ATOM 628 C CA . LYS A 1 80 ? 11.144 -5.807 -11.284 1.00 94.94 80 LYS A CA 1
ATOM 629 C C . LYS A 1 80 ? 10.040 -5.540 -12.296 1.00 94.94 80 LYS A C 1
ATOM 631 O O . LYS A 1 80 ? 8.872 -5.466 -11.929 1.00 94.94 80 LYS A O 1
ATOM 636 N N . VAL A 1 81 ? 10.420 -5.436 -13.563 1.00 94.31 81 VAL A N 1
ATOM 637 C CA . VAL A 1 81 ? 9.511 -5.299 -14.700 1.00 94.31 81 VAL A CA 1
ATOM 638 C C . VAL A 1 81 ? 9.271 -6.669 -15.318 1.00 94.31 81 VAL A C 1
ATOM 640 O O . VAL A 1 81 ? 10.209 -7.334 -15.768 1.00 94.31 81 VAL A O 1
ATOM 643 N N . GLY A 1 82 ? 8.008 -7.080 -15.347 1.00 92.75 82 GLY A N 1
ATOM 644 C CA . GLY A 1 82 ? 7.527 -8.238 -16.088 1.00 92.75 82 GLY A CA 1
ATOM 645 C C . GLY A 1 82 ? 6.709 -7.821 -17.306 1.00 92.75 82 GLY A C 1
ATOM 646 O O . GLY A 1 82 ? 6.448 -6.638 -17.534 1.00 92.75 82 GLY A O 1
ATOM 647 N N . LYS A 1 83 ? 6.287 -8.813 -18.091 1.00 92.12 83 LYS A N 1
ATOM 648 C CA . LYS A 1 83 ? 5.327 -8.614 -19.174 1.00 92.12 83 LYS A CA 1
ATOM 649 C C . LYS A 1 83 ? 4.355 -9.778 -19.277 1.00 92.12 83 LYS A C 1
ATOM 651 O O . LYS A 1 83 ? 4.720 -10.911 -18.966 1.00 92.12 83 LYS A O 1
ATOM 656 N N . PHE A 1 84 ? 3.150 -9.503 -19.752 1.00 88.50 84 PHE A N 1
ATOM 657 C CA . PHE A 1 84 ? 2.141 -10.511 -20.063 1.00 88.50 84 PHE A CA 1
ATOM 658 C C . PHE A 1 84 ? 1.554 -10.251 -21.446 1.00 88.50 84 PHE A C 1
ATOM 660 O O . PHE A 1 84 ? 1.591 -9.129 -21.950 1.00 88.50 84 PHE A O 1
ATOM 667 N N . LYS A 1 85 ? 1.068 -11.316 -22.084 1.00 86.12 85 LYS A N 1
ATOM 668 C CA . LYS A 1 85 ? 0.470 -11.234 -23.415 1.00 86.12 85 LYS A CA 1
ATOM 669 C C . LYS A 1 85 ? -0.916 -10.600 -23.324 1.00 86.12 85 LYS A C 1
ATOM 671 O O . LYS A 1 85 ? -1.643 -10.897 -22.375 1.00 86.12 85 LYS A O 1
ATOM 676 N N . THR A 1 86 ? -1.255 -9.751 -24.288 1.00 83.75 86 THR A N 1
ATOM 677 C CA . THR A 1 86 ? -2.598 -9.169 -24.389 1.00 83.75 86 THR A CA 1
ATOM 678 C C . THR A 1 86 ? -3.643 -10.237 -24.728 1.00 83.75 86 THR A C 1
ATOM 680 O O . THR A 1 86 ? -3.306 -11.355 -25.135 1.00 83.75 86 THR A O 1
ATOM 683 N N . ALA A 1 87 ? -4.923 -9.919 -24.521 1.00 81.06 87 ALA A N 1
ATOM 684 C CA . ALA A 1 87 ? -6.021 -10.857 -24.770 1.00 81.06 87 ALA A CA 1
ATOM 685 C C . ALA A 1 87 ? -6.162 -11.246 -26.256 1.00 81.06 87 ALA A C 1
ATOM 687 O O . ALA A 1 87 ? -6.558 -12.375 -26.564 1.00 81.06 87 ALA A O 1
ATOM 688 N N . ASP A 1 88 ? -5.822 -10.341 -27.180 1.00 81.56 88 ASP A N 1
ATOM 689 C CA . ASP A 1 88 ? -5.828 -10.634 -28.613 1.00 81.56 88 ASP A CA 1
ATOM 690 C C . ASP A 1 88 ? -4.609 -11.486 -28.991 1.00 81.56 88 ASP A C 1
ATOM 692 O O . ASP A 1 88 ? -3.453 -11.074 -28.910 1.00 81.56 88 ASP A O 1
ATOM 696 N N . THR A 1 89 ? -4.883 -12.717 -29.412 1.00 81.12 89 THR A N 1
ATOM 697 C CA . THR A 1 89 ? -3.857 -13.695 -29.786 1.00 81.12 89 THR A CA 1
ATOM 698 C C . THR A 1 89 ? -3.730 -13.883 -31.294 1.00 81.12 89 THR A C 1
ATOM 700 O O . THR A 1 89 ? -2.999 -14.775 -31.737 1.00 81.12 89 THR A O 1
ATOM 703 N N . SER A 1 90 ? -4.414 -13.059 -32.094 1.00 85.88 90 SER A N 1
ATOM 704 C CA . SER A 1 90 ? -4.363 -13.135 -33.549 1.00 85.88 90 SER A CA 1
ATOM 705 C C . SER A 1 90 ? -2.944 -12.872 -34.084 1.00 85.88 90 SER A C 1
ATOM 707 O O . SER A 1 90 ? -2.103 -12.270 -33.406 1.00 85.88 90 SER A O 1
ATOM 709 N N . PRO A 1 91 ? -2.625 -13.319 -35.316 1.00 87.62 91 PRO A N 1
ATOM 710 C CA . PRO A 1 91 ? -1.268 -13.217 -35.855 1.00 87.62 91 PRO A CA 1
ATOM 711 C C . PRO A 1 91 ? -0.695 -11.793 -35.894 1.00 87.62 91 PRO A C 1
ATOM 713 O O . PRO A 1 91 ? 0.525 -11.641 -35.803 1.00 87.62 91 PRO A O 1
ATOM 716 N N . ALA A 1 92 ? -1.555 -10.775 -36.014 1.00 87.12 92 ALA A N 1
ATOM 717 C CA . ALA A 1 92 ? -1.167 -9.365 -36.035 1.00 87.12 92 ALA A CA 1
ATOM 718 C C . ALA A 1 92 ? -0.603 -8.886 -34.687 1.00 87.12 92 ALA A C 1
ATOM 720 O O . ALA A 1 92 ? 0.340 -8.101 -34.674 1.00 87.12 92 ALA A O 1
ATOM 721 N N . TYR A 1 93 ? -1.104 -9.436 -33.578 1.00 84.50 93 TYR A N 1
ATOM 722 C CA . TYR A 1 93 ? -0.761 -9.043 -32.207 1.00 84.50 93 TYR A CA 1
ATOM 723 C C . TYR A 1 93 ? 0.068 -10.113 -31.485 1.00 84.50 93 TYR A C 1
ATOM 725 O O . TYR A 1 93 ? 0.188 -10.148 -30.263 1.00 84.50 93 TYR A O 1
ATOM 733 N N . LYS A 1 94 ? 0.706 -11.022 -32.238 1.00 82.62 94 LYS A N 1
ATOM 734 C CA . LYS A 1 94 ? 1.505 -12.119 -31.661 1.00 82.62 94 LYS A CA 1
ATOM 735 C C . LYS A 1 94 ? 2.642 -11.641 -30.745 1.00 82.62 94 LYS A C 1
ATOM 737 O O . LYS A 1 94 ? 3.095 -12.421 -29.905 1.00 82.62 94 LYS A O 1
ATOM 742 N N . ASN A 1 95 ? 3.089 -10.398 -30.932 1.00 86.38 95 ASN A N 1
ATOM 743 C CA . ASN A 1 95 ? 4.164 -9.747 -30.187 1.00 86.38 95 ASN A CA 1
ATOM 744 C C . ASN A 1 95 ? 3.664 -8.608 -29.288 1.00 86.38 95 ASN A C 1
ATOM 746 O O . ASN A 1 95 ? 4.486 -7.833 -28.799 1.00 86.38 95 ASN A O 1
ATOM 750 N N . ASP A 1 96 ? 2.356 -8.519 -29.058 1.00 87.44 96 ASP A N 1
ATOM 751 C CA . ASP A 1 96 ? 1.778 -7.503 -28.193 1.00 87.44 96 ASP A CA 1
ATOM 752 C C . ASP A 1 96 ? 1.840 -7.966 -26.742 1.00 87.44 96 ASP A C 1
ATOM 754 O O . ASP A 1 96 ? 1.377 -9.048 -26.362 1.00 87.44 96 ASP A O 1
ATOM 758 N N . TYR A 1 97 ? 2.475 -7.133 -25.926 1.00 88.38 97 TYR A N 1
ATOM 759 C CA . TYR A 1 97 ? 2.655 -7.370 -24.506 1.00 88.38 97 TYR A CA 1
ATOM 760 C C . TYR A 1 97 ? 2.346 -6.098 -23.734 1.00 88.38 97 TYR A C 1
ATOM 762 O O . TYR A 1 97 ? 2.758 -5.007 -24.128 1.00 88.38 97 TYR A O 1
ATOM 770 N N . ASN A 1 98 ? 1.716 -6.275 -22.580 1.00 88.88 98 ASN A N 1
ATOM 771 C CA . ASN A 1 98 ? 1.665 -5.259 -21.544 1.00 88.88 98 ASN A CA 1
ATOM 772 C C . ASN A 1 98 ? 2.794 -5.483 -20.543 1.00 88.88 98 ASN A C 1
ATOM 774 O O . ASN A 1 98 ? 3.207 -6.619 -20.291 1.00 88.88 98 ASN A O 1
ATOM 778 N N . PHE A 1 99 ? 3.277 -4.391 -19.959 1.00 90.38 99 PHE A N 1
ATOM 779 C CA . PHE A 1 99 ? 4.361 -4.389 -18.983 1.00 90.38 99 PHE A CA 1
ATOM 780 C C . PHE A 1 99 ? 3.823 -3.990 -17.618 1.00 90.38 99 PHE A C 1
ATOM 782 O O . PHE A 1 99 ? 2.941 -3.141 -17.508 1.00 90.38 99 PHE A O 1
ATOM 789 N N . PHE A 1 100 ? 4.369 -4.588 -16.570 1.00 91.19 100 PHE A N 1
ATOM 790 C CA . PHE A 1 100 ? 3.988 -4.277 -15.199 1.00 91.19 100 PHE A CA 1
ATOM 791 C C . PHE A 1 100 ? 5.221 -4.249 -14.309 1.00 91.19 100 PHE A C 1
ATOM 793 O O . PHE A 1 100 ? 6.210 -4.937 -14.571 1.00 91.19 100 PHE A O 1
ATOM 800 N N . VAL A 1 101 ? 5.136 -3.469 -13.237 1.00 92.50 101 VAL A N 1
ATOM 801 C CA . VAL A 1 101 ? 6.071 -3.563 -12.120 1.00 92.50 101 VAL A CA 1
ATOM 802 C C . VAL A 1 101 ? 5.483 -4.537 -11.112 1.00 92.50 101 VAL A C 1
ATOM 804 O O . VAL A 1 101 ? 4.309 -4.429 -10.772 1.00 92.50 101 VAL A O 1
ATOM 807 N N . GLU A 1 102 ? 6.284 -5.491 -10.656 1.00 93.44 102 GLU A N 1
ATOM 808 C CA . GLU A 1 102 ? 5.894 -6.432 -9.611 1.00 93.44 102 GLU A CA 1
ATOM 809 C C . GLU A 1 102 ? 5.751 -5.711 -8.260 1.00 93.44 102 GLU A C 1
ATOM 811 O O . GLU A 1 102 ? 6.635 -4.959 -7.841 1.00 93.44 102 GLU A O 1
ATOM 816 N N . GLN A 1 103 ? 4.620 -5.929 -7.591 1.00 94.69 103 GLN A N 1
ATOM 817 C CA . GLN A 1 103 ? 4.209 -5.193 -6.392 1.00 94.69 103 GLN A CA 1
ATOM 818 C C . GLN A 1 103 ? 3.715 -6.122 -5.272 1.00 94.69 103 GLN A C 1
ATOM 820 O O . GLN A 1 103 ? 3.213 -5.632 -4.260 1.00 94.69 103 GLN A O 1
ATOM 825 N N . ASP A 1 104 ? 3.894 -7.444 -5.394 1.00 94.50 104 ASP A N 1
ATOM 826 C CA . ASP A 1 104 ? 3.485 -8.428 -4.379 1.00 94.50 104 ASP A CA 1
ATOM 827 C C . ASP A 1 104 ? 4.058 -8.158 -2.980 1.00 94.50 104 ASP A C 1
ATOM 829 O O . ASP A 1 104 ? 3.442 -8.520 -1.979 1.00 94.50 104 ASP A O 1
ATOM 833 N N . TRP A 1 105 ? 5.188 -7.454 -2.886 1.00 94.56 105 TRP A N 1
ATOM 834 C CA . TRP A 1 105 ? 5.770 -7.025 -1.614 1.00 94.56 105 TRP A CA 1
ATOM 835 C C . TRP A 1 105 ? 4.843 -6.128 -0.774 1.00 94.56 105 TRP A C 1
ATOM 837 O O . TRP A 1 105 ? 5.038 -6.044 0.434 1.00 94.56 105 TRP A O 1
ATOM 847 N N . ASN A 1 106 ? 3.839 -5.477 -1.377 1.00 95.06 106 ASN A N 1
ATOM 848 C CA . ASN A 1 106 ? 2.872 -4.647 -0.652 1.00 95.06 106 ASN A CA 1
ATOM 849 C C . ASN A 1 106 ? 1.803 -5.475 0.077 1.00 95.06 106 ASN A C 1
ATOM 851 O O . ASN A 1 106 ? 1.226 -4.997 1.047 1.00 95.06 106 ASN A O 1
ATOM 855 N N . ILE A 1 107 ? 1.518 -6.699 -0.383 1.00 95.88 107 ILE A N 1
ATOM 856 C CA . ILE A 1 107 ? 0.385 -7.514 0.084 1.00 95.88 107 ILE A CA 1
ATOM 857 C C . ILE A 1 107 ? 0.372 -7.764 1.607 1.00 95.88 107 ILE A C 1
ATOM 859 O O . ILE A 1 107 ? -0.703 -7.644 2.199 1.00 95.88 107 ILE A O 1
ATOM 863 N N . PRO A 1 108 ? 1.502 -8.066 2.277 1.00 96.81 108 PRO A N 1
ATOM 864 C CA . PRO A 1 108 ? 1.512 -8.268 3.723 1.00 96.81 108 PRO A CA 1
ATOM 865 C C . PRO A 1 108 ? 1.641 -6.966 4.528 1.00 96.81 108 PRO A C 1
ATOM 867 O O . PRO A 1 108 ? 1.678 -7.029 5.754 1.00 96.81 108 PRO A O 1
ATOM 870 N N . ILE A 1 109 ? 1.730 -5.798 3.883 1.00 96.81 109 ILE A N 1
ATOM 871 C CA . ILE A 1 109 ? 1.962 -4.505 4.538 1.00 96.81 109 ILE A CA 1
ATOM 872 C C . ILE A 1 109 ? 0.655 -3.707 4.555 1.00 96.81 109 ILE A C 1
ATOM 874 O O . ILE A 1 109 ? 0.096 -3.372 3.511 1.00 96.81 109 ILE A O 1
ATOM 878 N N . GLY A 1 110 ? 0.173 -3.382 5.751 1.00 96.81 110 GLY A N 1
ATOM 879 C CA . GLY A 1 110 ? -0.998 -2.539 5.968 1.00 96.81 110 GLY A CA 1
ATOM 880 C C . GLY A 1 110 ? -0.638 -1.225 6.644 1.00 96.81 110 GLY A C 1
ATOM 881 O O . GLY A 1 110 ? 0.462 -1.053 7.170 1.00 96.81 110 GLY A O 1
ATOM 882 N N . PHE A 1 111 ? -1.597 -0.305 6.657 1.00 96.94 111 PHE A N 1
ATOM 883 C CA . PHE A 1 111 ? -1.449 1.001 7.293 1.00 96.94 111 PHE A CA 1
ATOM 884 C C . PHE A 1 111 ? -2.668 1.305 8.153 1.00 96.94 111 PHE A C 1
ATOM 886 O O . PHE A 1 111 ? -3.792 1.025 7.742 1.00 96.94 111 PHE A O 1
ATOM 893 N N . VAL A 1 112 ? -2.458 1.913 9.315 1.00 97.00 112 VAL A N 1
ATOM 894 C CA . VAL A 1 112 ? -3.521 2.446 10.173 1.00 97.00 112 VAL A CA 1
ATOM 895 C C . VAL A 1 112 ? -3.269 3.923 10.397 1.00 97.00 112 VAL A C 1
ATOM 897 O O . VAL A 1 112 ? -2.151 4.318 10.718 1.00 97.00 112 VAL A O 1
ATOM 900 N N . TRP A 1 113 ? -4.287 4.747 10.186 1.00 93.69 113 TRP A N 1
ATOM 901 C CA . TRP A 1 113 ? -4.137 6.198 10.210 1.00 93.69 113 TRP A CA 1
ATOM 902 C C . TRP A 1 113 ? -5.450 6.902 10.541 1.00 93.69 113 TRP A C 1
ATOM 904 O O . TRP A 1 113 ? -6.523 6.297 10.520 1.00 93.69 113 TRP A O 1
ATOM 914 N N . LEU A 1 114 ? -5.357 8.190 10.864 1.00 90.00 114 LEU A N 1
ATOM 915 C CA . LEU A 1 114 ? -6.507 9.036 11.166 1.00 90.00 114 LEU A CA 1
ATOM 916 C C . LEU A 1 114 ? -6.855 9.911 9.966 1.00 90.00 114 LEU A C 1
ATOM 918 O O . LEU A 1 114 ? -6.040 10.700 9.489 1.00 90.00 114 LEU A O 1
ATOM 922 N N . ASN A 1 115 ? -8.088 9.790 9.485 1.00 86.56 115 ASN A N 1
ATOM 923 C CA . ASN A 1 115 ? -8.573 10.572 8.363 1.00 86.56 115 ASN A CA 1
ATOM 924 C C . ASN A 1 115 ? -9.291 11.842 8.826 1.00 86.56 115 ASN A C 1
ATOM 926 O O . ASN A 1 115 ? -10.491 11.840 9.123 1.00 86.56 115 ASN A O 1
ATOM 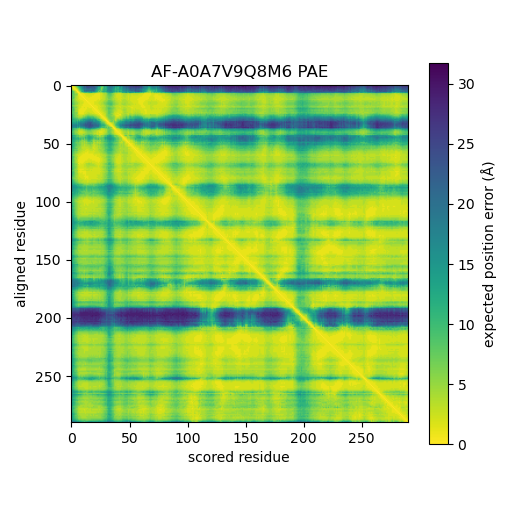930 N N . TYR A 1 116 ? -8.537 12.939 8.819 1.00 82.56 116 TYR A N 1
ATOM 931 C CA . TYR A 1 116 ? -9.000 14.277 9.183 1.00 82.56 116 TYR A CA 1
ATOM 932 C C . TYR A 1 116 ? -9.849 14.966 8.105 1.00 82.56 116 TYR A C 1
ATOM 934 O O . TYR A 1 116 ? -10.480 15.980 8.394 1.00 82.56 116 TYR A O 1
ATOM 942 N N . ALA A 1 117 ? -9.936 14.422 6.883 1.00 78.44 117 ALA A N 1
ATOM 943 C CA . ALA A 1 117 ? -10.745 15.021 5.816 1.00 78.44 117 ALA A CA 1
ATOM 944 C C . ALA A 1 117 ? -12.252 14.973 6.120 1.00 78.44 117 ALA A C 1
ATOM 946 O O . ALA A 1 117 ? -13.007 15.823 5.654 1.00 78.44 117 ALA A O 1
ATOM 947 N N . PHE A 1 118 ? -12.696 13.990 6.911 1.00 70.06 118 PHE A N 1
ATOM 948 C CA . PHE A 1 118 ? -14.096 13.879 7.333 1.00 70.06 118 PHE A CA 1
ATOM 949 C C . PHE A 1 118 ? -14.431 14.777 8.520 1.00 70.06 118 PHE A C 1
ATOM 951 O O . PHE A 1 118 ? -15.559 15.253 8.638 1.00 70.06 118 PHE A O 1
ATOM 958 N N . SER A 1 119 ? -13.475 14.955 9.426 1.00 75.00 119 SER A N 1
ATOM 959 C CA . SER A 1 119 ? -13.603 15.826 10.584 1.00 75.00 119 SER A CA 1
ATOM 960 C C . SER A 1 119 ? -12.223 16.083 11.169 1.00 75.00 119 SER A C 1
ATOM 962 O O . SER A 1 119 ? -11.514 15.137 11.511 1.00 75.00 119 SER A O 1
ATOM 964 N N . ALA A 1 120 ? -11.882 17.358 11.349 1.00 74.06 120 ALA A N 1
ATOM 965 C CA . ALA A 1 120 ? -10.657 17.755 12.035 1.00 74.06 120 ALA A CA 1
ATOM 966 C C . ALA A 1 120 ? -10.677 17.404 13.537 1.00 74.06 120 ALA A C 1
ATOM 968 O O . ALA A 1 120 ? -9.623 17.287 14.147 1.00 74.06 120 ALA A O 1
ATOM 969 N N . THR A 1 121 ? -11.874 17.252 14.113 1.00 72.50 121 THR A N 1
ATOM 970 C CA . THR A 1 121 ? -12.113 17.136 15.563 1.00 72.50 121 THR A CA 1
ATOM 971 C C . THR A 1 121 ? -12.665 15.773 15.998 1.00 72.50 121 THR A C 1
ATOM 973 O O . THR A 1 121 ? -12.735 15.482 17.193 1.00 72.50 121 THR A O 1
ATOM 976 N N . ALA A 1 122 ? -12.984 14.902 15.042 1.00 77.38 122 ALA A N 1
ATOM 977 C CA . ALA A 1 122 ? -13.325 13.501 15.281 1.00 77.38 122 ALA A CA 1
ATOM 978 C C . ALA A 1 122 ? -12.939 12.658 14.053 1.00 77.38 122 ALA A C 1
ATOM 980 O O . ALA A 1 122 ? -13.827 12.151 13.348 1.00 77.38 122 ALA A O 1
ATOM 981 N N . PRO A 1 123 ? -11.637 12.578 13.718 1.00 85.00 123 PRO A N 1
ATOM 982 C CA . PRO A 1 123 ? -11.186 11.860 12.539 1.00 85.00 123 PRO A CA 1
ATOM 983 C C . PRO A 1 123 ? -11.539 10.376 12.663 1.00 85.00 123 PRO A C 1
ATOM 985 O O . PRO A 1 123 ? -11.497 9.779 13.745 1.00 85.00 123 PRO A O 1
ATOM 988 N N . ARG A 1 124 ? -11.900 9.770 11.531 1.00 87.44 124 ARG A N 1
ATOM 989 C CA . ARG A 1 124 ? -12.151 8.326 11.477 1.00 87.44 124 ARG A CA 1
ATOM 990 C C . ARG A 1 124 ? -10.826 7.585 11.463 1.00 87.44 124 ARG A C 1
ATOM 992 O O . ARG A 1 124 ? -9.894 8.016 10.787 1.00 87.44 124 ARG A O 1
ATOM 999 N N . VAL A 1 125 ? -10.781 6.438 12.130 1.00 91.69 125 VAL A N 1
ATOM 1000 C CA . VAL A 1 125 ? -9.697 5.483 11.897 1.00 91.69 125 VAL A CA 1
ATOM 1001 C C . VAL A 1 125 ? -9.894 4.855 10.527 1.00 91.69 125 VAL A C 1
ATOM 1003 O O . VAL A 1 125 ? -10.982 4.371 10.201 1.00 91.69 125 VAL A O 1
ATOM 1006 N N . CYS A 1 126 ? -8.827 4.857 9.746 1.00 94.75 126 CYS A N 1
ATOM 1007 C CA . CYS A 1 126 ? -8.731 4.183 8.470 1.00 94.75 126 CYS A CA 1
ATOM 1008 C C . CYS A 1 126 ? -7.696 3.066 8.566 1.00 94.75 126 CYS A C 1
ATOM 1010 O O . CYS A 1 126 ? -6.611 3.255 9.117 1.00 94.75 126 CYS A O 1
ATOM 1012 N N . VAL A 1 127 ? -8.035 1.909 8.004 1.00 97.56 127 VAL A N 1
ATOM 1013 C CA . VAL A 1 127 ? -7.107 0.798 7.808 1.00 97.56 127 VAL A CA 1
ATOM 1014 C C . VAL A 1 127 ? -7.000 0.509 6.323 1.00 97.56 127 VAL A C 1
ATOM 1016 O O . VAL A 1 127 ? -8.001 0.230 5.667 1.00 97.56 127 VAL A O 1
ATOM 1019 N N . SER A 1 128 ? -5.779 0.585 5.808 1.00 97.56 128 SER A N 1
ATOM 1020 C CA . SER A 1 128 ? -5.462 0.392 4.400 1.00 97.56 128 SER A CA 1
ATOM 1021 C C . SER A 1 128 ? -4.786 -0.960 4.199 1.00 97.56 128 SER A C 1
ATOM 1023 O O . SER A 1 128 ? -3.788 -1.254 4.861 1.00 97.56 128 SER A O 1
ATOM 1025 N N . MET A 1 129 ? -5.290 -1.775 3.272 1.00 98.00 129 MET A N 1
ATOM 1026 C CA . MET A 1 129 ? -4.702 -3.080 2.938 1.00 98.00 129 MET A CA 1
ATOM 1027 C C . MET A 1 129 ? -4.615 -3.282 1.429 1.00 98.00 129 MET A C 1
ATOM 1029 O O . MET A 1 129 ? -5.506 -2.867 0.686 1.00 98.00 129 MET A O 1
ATOM 1033 N N . TRP A 1 130 ? -3.546 -3.943 0.986 1.00 97.06 130 TRP A N 1
ATOM 1034 C CA . TRP A 1 130 ? -3.329 -4.277 -0.416 1.00 97.06 130 TRP A CA 1
ATOM 1035 C C . TRP A 1 130 ? -3.945 -5.625 -0.793 1.00 97.06 130 TRP A C 1
ATOM 1037 O O . TRP A 1 130 ? -3.854 -6.626 -0.072 1.00 97.06 130 TRP A O 1
ATOM 1047 N N . PHE A 1 131 ? -4.520 -5.649 -1.986 1.00 95.88 131 PHE A N 1
ATOM 1048 C CA . PHE A 1 131 ? -5.071 -6.827 -2.629 1.00 95.88 131 PHE A CA 1
ATOM 1049 C C . PHE A 1 131 ? -4.594 -6.878 -4.066 1.00 95.88 131 PHE A C 1
ATOM 1051 O O . PHE A 1 131 ? -4.395 -5.840 -4.701 1.00 95.88 131 PHE A O 1
ATOM 1058 N N . LYS A 1 132 ? -4.445 -8.088 -4.589 1.00 93.50 132 LYS A N 1
ATOM 1059 C CA . LYS A 1 132 ? -4.149 -8.299 -5.998 1.00 93.50 132 LYS A CA 1
ATOM 1060 C C . LYS A 1 132 ? -5.384 -8.824 -6.718 1.00 93.50 132 LYS A C 1
ATOM 1062 O O . LYS A 1 132 ? -6.051 -9.732 -6.230 1.00 93.50 132 LYS A O 1
ATOM 1067 N N . GLY A 1 133 ? -5.704 -8.247 -7.869 1.00 89.31 133 GLY A N 1
ATOM 1068 C CA . GLY A 1 133 ? -6.896 -8.607 -8.629 1.00 89.31 133 GLY A CA 1
ATOM 1069 C C . GLY A 1 133 ? -7.764 -7.421 -9.043 1.00 89.31 133 GLY A C 1
ATOM 1070 O O . GLY A 1 133 ? -7.718 -6.351 -8.439 1.00 89.31 133 GLY A O 1
ATOM 1071 N N . GLY A 1 134 ? -8.639 -7.658 -10.020 1.00 84.50 134 GLY A N 1
ATOM 1072 C CA . GLY A 1 134 ? -9.763 -6.790 -10.394 1.00 84.50 134 GLY A CA 1
ATOM 1073 C C . GLY A 1 134 ? -10.925 -6.879 -9.406 1.00 84.50 134 GLY A C 1
ATOM 1074 O O . GLY A 1 134 ? -12.037 -7.258 -9.770 1.00 84.50 134 GLY A O 1
ATOM 1075 N N . LEU A 1 135 ? -10.649 -6.648 -8.124 1.00 90.31 135 LEU A N 1
ATOM 1076 C CA . LEU A 1 135 ? -11.641 -6.812 -7.065 1.00 90.31 135 LEU A CA 1
ATOM 1077 C C . LEU A 1 135 ? -12.581 -5.603 -7.002 1.00 90.31 135 LEU A C 1
ATOM 1079 O O . LEU A 1 135 ? -12.212 -4.471 -7.312 1.00 90.31 135 LEU A O 1
ATOM 1083 N N . SER A 1 136 ? -13.822 -5.835 -6.577 1.00 91.31 136 SER A N 1
ATOM 1084 C CA . SER A 1 136 ? -14.789 -4.763 -6.357 1.00 91.31 136 SER A CA 1
ATOM 1085 C C . SER A 1 136 ? -14.848 -4.386 -4.882 1.00 91.31 136 SER A C 1
ATOM 1087 O O . SER A 1 136 ? -15.117 -5.230 -4.030 1.00 91.31 136 SER A O 1
ATOM 1089 N N . GLY A 1 137 ? -14.703 -3.089 -4.592 1.00 91.56 137 GLY A N 1
ATOM 1090 C CA . GLY A 1 137 ? -14.890 -2.522 -3.249 1.00 91.56 137 GLY A CA 1
ATOM 1091 C C . GLY A 1 137 ? -16.239 -2.878 -2.613 1.00 91.56 137 GLY A C 1
ATOM 1092 O O . GLY A 1 137 ? -16.330 -3.025 -1.403 1.00 91.56 137 GLY A O 1
ATOM 1093 N N . LYS A 1 138 ? -17.280 -3.064 -3.437 1.00 94.31 138 LYS A N 1
ATOM 1094 C CA . LYS A 1 138 ? -18.653 -3.371 -2.994 1.00 94.31 138 LYS A CA 1
ATOM 1095 C C . LYS A 1 138 ? -18.835 -4.797 -2.475 1.00 94.31 138 LYS A C 1
ATOM 1097 O O . LYS A 1 138 ? -19.874 -5.109 -1.912 1.00 94.31 138 LYS A O 1
ATOM 1102 N N . GLU A 1 139 ? -17.880 -5.674 -2.757 1.00 96.25 139 GLU A N 1
ATOM 1103 C CA . GLU A 1 139 ? -17.914 -7.076 -2.338 1.00 96.25 139 GLU A CA 1
ATOM 1104 C C . GLU A 1 139 ? -17.087 -7.303 -1.067 1.00 96.25 139 GLU A C 1
ATOM 1106 O O . GLU A 1 139 ? -17.025 -8.433 -0.575 1.00 96.25 139 GLU A O 1
ATOM 1111 N N . PHE A 1 140 ? -16.450 -6.243 -0.558 1.00 97.69 140 PHE A N 1
ATOM 1112 C CA . PHE A 1 140 ? -15.729 -6.250 0.700 1.00 97.69 140 PHE A CA 1
ATOM 1113 C C . PHE A 1 140 ? -16.620 -5.845 1.872 1.00 97.69 140 PHE A C 1
ATOM 1115 O O . PHE A 1 140 ? -17.495 -4.995 1.747 1.00 97.69 140 PHE A O 1
ATOM 1122 N N . GLU A 1 141 ? -16.295 -6.405 3.029 1.00 97.94 141 GLU A N 1
ATOM 1123 C CA . GLU A 1 141 ? -16.768 -5.991 4.344 1.00 97.94 141 GLU A CA 1
ATOM 1124 C C . GLU A 1 141 ? -15.560 -5.993 5.293 1.00 97.94 141 GLU A C 1
ATOM 1126 O O . GLU A 1 141 ? -14.731 -6.904 5.237 1.00 97.94 141 GLU A O 1
ATOM 1131 N N . ALA A 1 142 ? -15.433 -5.005 6.176 1.00 98.31 142 ALA A N 1
ATOM 1132 C CA . ALA A 1 142 ? -14.406 -4.994 7.211 1.00 98.31 142 ALA A CA 1
ATOM 1133 C C . ALA A 1 142 ? -15.027 -4.844 8.600 1.00 98.31 142 ALA A C 1
ATOM 1135 O O . ALA A 1 142 ? -15.760 -3.896 8.889 1.00 98.31 142 ALA A O 1
ATOM 1136 N N . ARG A 1 143 ? -14.682 -5.776 9.486 1.00 98.19 143 ARG A N 1
ATOM 1137 C CA . ARG A 1 143 ? -15.203 -5.862 10.850 1.00 98.19 143 ARG A CA 1
ATOM 1138 C C . ARG A 1 143 ? -14.105 -5.550 11.851 1.00 98.19 143 ARG A C 1
ATOM 1140 O O . ARG A 1 143 ? -12.986 -6.057 11.732 1.00 98.19 143 ARG A O 1
ATOM 1147 N N . LEU A 1 144 ? -14.439 -4.726 12.833 1.00 97.38 144 LEU A N 1
ATOM 1148 C CA . LEU A 1 144 ? -13.545 -4.292 13.894 1.00 97.38 144 LEU A CA 1
ATOM 1149 C C . LEU A 1 144 ? -13.867 -5.051 15.180 1.00 97.38 144 LEU A C 1
ATOM 1151 O O . LEU A 1 144 ? -15.011 -5.061 15.638 1.00 97.38 144 LEU A O 1
ATOM 1155 N N . TYR A 1 145 ? -12.846 -5.655 15.779 1.00 97.56 145 TYR A N 1
ATOM 1156 C CA . TYR A 1 145 ? -12.941 -6.427 17.012 1.00 97.56 145 TYR A CA 1
ATOM 1157 C C . TYR A 1 145 ? -12.083 -5.811 18.112 1.00 97.56 145 TYR A C 1
ATOM 1159 O O . TYR A 1 145 ? -10.971 -5.349 17.858 1.00 97.56 145 TYR A O 1
ATOM 1167 N N . HIS A 1 146 ? -12.570 -5.896 19.346 1.00 95.94 146 HIS A N 1
ATOM 1168 C CA . HIS A 1 146 ? -11.828 -5.572 20.560 1.00 95.94 146 HIS A CA 1
ATOM 1169 C C . HIS A 1 146 ? -12.165 -6.602 21.643 1.00 95.94 146 HIS A C 1
ATOM 1171 O O . HIS A 1 146 ? -13.327 -6.976 21.803 1.00 95.94 146 HIS A O 1
ATOM 1177 N N . ASN A 1 147 ? -11.155 -7.116 22.352 1.00 94.75 147 ASN A N 1
ATOM 1178 C CA . ASN A 1 147 ? -11.305 -8.203 23.337 1.00 94.75 147 ASN A CA 1
ATOM 1179 C C . ASN A 1 147 ? -12.089 -9.420 22.801 1.00 94.75 147 ASN A C 1
ATOM 1181 O O . ASN A 1 147 ? -12.902 -10.022 23.500 1.00 94.75 147 ASN A O 1
ATOM 1185 N N . GLY A 1 148 ? -11.873 -9.759 21.526 1.00 94.50 148 GLY A N 1
ATOM 1186 C CA . GLY A 1 148 ? -12.537 -10.877 20.848 1.00 94.50 148 GLY A CA 1
ATOM 1187 C C . GLY A 1 148 ? -13.997 -10.633 20.450 1.00 94.50 148 GLY A C 1
ATOM 1188 O O . GLY A 1 148 ? -14.586 -11.492 19.799 1.00 94.50 148 GLY A O 1
ATOM 1189 N N . GLN A 1 149 ? -14.576 -9.478 20.785 1.00 95.50 149 GLN A N 1
ATOM 1190 C CA . GLN A 1 149 ? -15.946 -9.112 20.427 1.00 95.50 149 GLN A CA 1
ATOM 1191 C C . GLN A 1 149 ? -15.961 -8.141 19.253 1.00 95.50 149 GLN A C 1
ATOM 1193 O O . GLN A 1 149 ? -15.140 -7.227 19.183 1.00 95.50 149 GLN A O 1
ATOM 1198 N N . GLU A 1 150 ? -16.907 -8.331 18.338 1.00 95.31 150 GLU A N 1
ATOM 1199 C CA . GLU A 1 150 ? -17.154 -7.375 17.263 1.00 95.31 150 GLU A CA 1
ATOM 1200 C C . GLU A 1 150 ? -17.747 -6.091 17.844 1.00 95.31 150 GLU A C 1
ATOM 1202 O O . GLU A 1 150 ? -18.696 -6.128 18.631 1.00 95.31 150 GLU A O 1
ATOM 1207 N N . ILE A 1 151 ? -17.179 -4.951 17.466 1.00 92.69 151 ILE A N 1
ATOM 1208 C CA . ILE A 1 151 ? -17.610 -3.644 17.957 1.00 92.69 151 ILE A CA 1
ATOM 1209 C C . ILE A 1 151 ? -18.133 -2.731 16.850 1.00 92.69 151 ILE A C 1
ATOM 1211 O O . ILE A 1 151 ? -18.907 -1.828 17.164 1.00 92.69 151 ILE A O 1
ATOM 1215 N N . ASP A 1 152 ? -17.739 -2.947 15.593 1.00 93.31 152 ASP A N 1
ATOM 1216 C CA . ASP A 1 152 ? -18.302 -2.247 14.438 1.00 93.31 152 ASP A CA 1
ATOM 1217 C C . ASP A 1 152 ? -18.026 -3.008 13.126 1.00 93.31 152 ASP A C 1
ATOM 1219 O O . ASP A 1 152 ? -17.142 -3.866 13.063 1.00 93.31 152 ASP A O 1
ATOM 1223 N N . SER A 1 153 ? -18.757 -2.659 12.068 1.00 95.56 153 SER A N 1
ATOM 1224 C CA . SER A 1 153 ? -18.570 -3.170 10.705 1.00 95.56 153 SER A CA 1
ATOM 1225 C C . SER A 1 153 ? -18.738 -2.038 9.694 1.00 95.56 153 SER A C 1
ATOM 1227 O O . SER A 1 153 ? -19.464 -1.071 9.935 1.00 95.56 153 SER A O 1
ATOM 1229 N N . THR A 1 154 ? -18.071 -2.140 8.547 1.00 95.81 154 THR A N 1
ATOM 1230 C CA . THR A 1 154 ? -18.258 -1.194 7.441 1.00 95.81 154 THR A CA 1
ATOM 1231 C C . THR A 1 154 ? -19.692 -1.178 6.918 1.00 95.81 154 THR A C 1
ATOM 1233 O O . THR A 1 154 ? -20.128 -0.149 6.412 1.00 95.81 154 THR A O 1
ATOM 1236 N N . ASP A 1 155 ? -20.453 -2.256 7.113 1.00 93.62 155 ASP A N 1
ATOM 1237 C CA . ASP A 1 155 ? -21.870 -2.321 6.733 1.00 93.62 155 ASP A CA 1
ATOM 1238 C C . ASP A 1 155 ? -22.760 -1.416 7.605 1.00 93.62 155 ASP A C 1
ATOM 1240 O O . ASP A 1 155 ? -23.833 -0.989 7.179 1.00 93.62 155 ASP A O 1
ATOM 1244 N N . ASN A 1 156 ? -22.284 -1.010 8.788 1.00 89.81 156 ASN A N 1
ATOM 1245 C CA . ASN A 1 156 ? -22.975 -0.079 9.685 1.00 89.81 156 ASN A CA 1
ATOM 1246 C C . ASN A 1 156 ? -22.688 1.394 9.330 1.00 89.81 156 ASN A C 1
ATOM 1248 O O . ASN A 1 156 ? -22.430 2.231 10.200 1.00 89.81 156 ASN A O 1
ATOM 1252 N N . GLY A 1 157 ? -22.712 1.721 8.034 1.00 87.00 157 GLY A N 1
ATOM 1253 C CA . GLY A 1 157 ? -22.467 3.073 7.516 1.00 87.00 157 GLY A CA 1
ATOM 1254 C C . GLY A 1 157 ? -20.989 3.466 7.407 1.00 87.00 157 GLY A C 1
ATOM 1255 O O . GLY A 1 157 ? -20.677 4.648 7.220 1.00 87.00 157 GLY A O 1
ATOM 1256 N N . GLY A 1 158 ? -20.075 2.501 7.533 1.00 91.00 158 GLY A N 1
ATOM 1257 C CA . GLY A 1 158 ? -18.661 2.689 7.231 1.00 91.00 158 GLY A CA 1
ATOM 1258 C C . GLY A 1 158 ? -18.395 2.868 5.735 1.00 91.00 158 GLY A C 1
ATOM 1259 O O . GLY A 1 158 ? -19.307 2.952 4.914 1.00 91.00 158 GLY A O 1
ATOM 1260 N N . LEU A 1 159 ? -17.118 2.988 5.382 1.00 93.25 159 LEU A N 1
ATOM 1261 C CA . LEU A 1 159 ? -16.683 3.216 4.006 1.00 93.25 159 LEU A CA 1
ATOM 1262 C C . LEU A 1 159 ? -15.578 2.238 3.634 1.00 93.25 159 LEU A C 1
ATOM 1264 O O . LEU A 1 159 ? -14.646 2.035 4.412 1.00 93.25 159 LEU A O 1
ATOM 1268 N N . ILE A 1 160 ? -15.678 1.706 2.417 1.00 95.69 160 ILE A N 1
ATOM 1269 C CA . ILE A 1 160 ? -14.606 0.990 1.733 1.00 95.69 160 ILE A CA 1
ATOM 1270 C C . ILE A 1 160 ? -14.390 1.665 0.382 1.00 95.69 160 ILE A C 1
ATOM 1272 O O . ILE A 1 160 ? -15.316 1.766 -0.426 1.00 95.69 160 ILE A O 1
ATOM 1276 N N . GLY A 1 161 ? -13.172 2.135 0.132 1.00 91.81 161 GLY A N 1
ATOM 1277 C CA . GLY A 1 161 ? -12.799 2.788 -1.120 1.00 91.81 161 GLY A CA 1
ATOM 1278 C C . GLY A 1 161 ? -11.410 2.363 -1.571 1.00 91.81 161 GLY A C 1
ATOM 1279 O O . GLY A 1 161 ? -10.541 2.137 -0.741 1.00 91.81 161 GLY A O 1
ATOM 1280 N N . SER A 1 162 ? -11.197 2.240 -2.884 1.00 88.44 162 SER A N 1
ATOM 1281 C CA . SER A 1 162 ? -9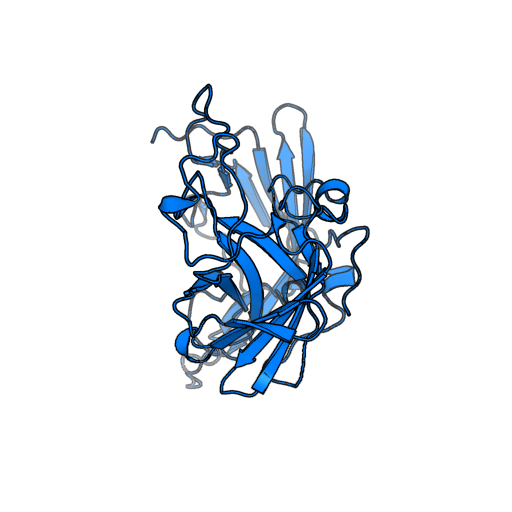.842 2.075 -3.421 1.00 88.44 162 SER A CA 1
ATOM 1282 C C . SER A 1 162 ? -9.136 3.430 -3.411 1.00 88.44 162 SER A C 1
ATOM 1284 O O . SER A 1 162 ? -9.655 4.355 -4.043 1.00 88.44 162 SER A O 1
ATOM 1286 N N . ASP A 1 163 ? -7.981 3.545 -2.769 1.00 83.06 163 ASP A N 1
ATOM 1287 C CA . ASP A 1 163 ? -7.228 4.801 -2.671 1.00 83.06 163 ASP A CA 1
ATOM 1288 C C . ASP A 1 163 ? -6.010 4.819 -3.605 1.00 83.06 163 ASP A C 1
ATOM 1290 O O . ASP A 1 163 ? -5.706 5.839 -4.221 1.00 83.06 163 ASP A O 1
ATOM 1294 N N . GLU A 1 164 ? -5.362 3.668 -3.786 1.00 86.69 164 GLU A N 1
ATOM 1295 C CA . GLU A 1 164 ? -4.193 3.522 -4.645 1.00 86.69 164 GLU A CA 1
ATOM 1296 C C . GLU A 1 164 ? -4.336 2.323 -5.579 1.00 86.69 164 GLU A C 1
ATOM 1298 O O . GLU A 1 164 ? -4.853 1.263 -5.214 1.00 86.69 164 GLU A O 1
ATOM 1303 N N . ARG A 1 165 ? -3.873 2.493 -6.819 1.00 89.25 165 ARG A N 1
ATOM 1304 C CA . ARG A 1 165 ? -3.936 1.460 -7.848 1.00 89.25 165 ARG A CA 1
ATOM 1305 C C . ARG A 1 165 ? -2.609 1.374 -8.583 1.00 89.25 165 ARG A C 1
ATOM 1307 O O . ARG A 1 165 ? -2.095 2.387 -9.049 1.00 89.25 165 ARG A O 1
ATOM 1314 N N . ARG A 1 166 ? -2.079 0.161 -8.716 1.00 89.56 166 ARG A N 1
ATOM 1315 C CA . ARG A 1 166 ? -0.853 -0.141 -9.462 1.00 89.56 166 ARG A CA 1
ATOM 1316 C C . ARG A 1 166 ? -1.177 -1.219 -10.488 1.00 89.56 166 ARG A C 1
ATOM 1318 O O . ARG A 1 166 ? -1.452 -2.355 -10.120 1.00 89.56 166 ARG A O 1
ATOM 1325 N N . PHE A 1 167 ? -1.204 -0.852 -11.762 1.00 83.38 167 PHE A N 1
ATOM 1326 C CA . PHE A 1 167 ? -1.493 -1.755 -12.877 1.00 83.38 167 PHE A CA 1
ATOM 1327 C C . PHE A 1 167 ? -0.836 -1.230 -14.161 1.00 83.38 167 PHE A C 1
ATOM 1329 O O . PHE A 1 167 ? -0.299 -0.120 -14.176 1.00 83.38 167 PHE A O 1
ATOM 1336 N N . SER A 1 168 ? -0.824 -2.046 -15.220 1.00 73.19 168 SER A N 1
ATOM 1337 C CA . SER A 1 168 ? -0.281 -1.635 -16.523 1.00 73.19 168 SER A CA 1
ATOM 1338 C C . SER A 1 168 ? -1.124 -0.523 -17.162 1.00 73.19 168 SER A C 1
ATOM 1340 O O . SER A 1 168 ? -2.224 -0.229 -16.711 1.00 73.19 168 SER A O 1
ATOM 1342 N N . THR A 1 169 ? -0.663 0.084 -18.255 1.00 64.94 169 THR A N 1
ATOM 1343 C CA . THR A 1 169 ? -1.443 1.103 -18.987 1.00 64.94 169 THR A CA 1
ATOM 1344 C C . THR A 1 169 ? -2.780 0.592 -19.534 1.00 64.94 169 THR A C 1
ATOM 1346 O O . THR A 1 169 ? -3.630 1.399 -19.902 1.00 64.94 169 THR A O 1
ATOM 1349 N N . ILE A 1 170 ? -2.978 -0.728 -19.588 1.00 66.06 170 ILE A N 1
ATOM 1350 C CA . ILE A 1 170 ? -4.220 -1.370 -20.016 1.00 66.06 170 ILE A CA 1
ATOM 1351 C C . ILE A 1 170 ? -4.772 -2.208 -18.858 1.00 66.06 170 ILE A C 1
ATOM 1353 O O . ILE A 1 170 ? -4.025 -2.914 -18.177 1.00 66.06 170 ILE A O 1
ATOM 1357 N N . MET A 1 171 ? -6.090 -2.150 -18.649 1.00 64.69 171 MET A N 1
ATOM 1358 C CA . MET A 1 171 ? -6.791 -3.000 -17.681 1.00 64.69 171 MET A CA 1
ATOM 1359 C C . MET A 1 171 ? -7.110 -4.377 -18.277 1.00 64.69 171 MET A C 1
ATOM 1361 O O . MET A 1 171 ? -8.264 -4.767 -18.426 1.00 64.69 171 MET A O 1
ATOM 1365 N N . GLU A 1 172 ? -6.069 -5.104 -18.673 1.00 70.00 172 GLU A N 1
ATOM 1366 C CA . GLU A 1 172 ? -6.172 -6.506 -19.074 1.00 70.00 172 GLU A CA 1
ATOM 1367 C C . GLU A 1 172 ? -5.560 -7.402 -18.002 1.00 70.00 172 GLU A C 1
ATOM 1369 O O . GLU A 1 172 ? -4.570 -7.048 -17.365 1.00 70.00 172 GLU A O 1
ATOM 1374 N N . ASN A 1 173 ? -6.118 -8.607 -17.851 1.00 71.75 173 ASN A N 1
ATOM 1375 C CA . ASN A 1 173 ? -5.591 -9.624 -16.942 1.00 71.75 173 ASN A CA 1
ATOM 1376 C C . ASN A 1 173 ? -5.529 -9.152 -15.473 1.00 71.75 173 ASN A C 1
ATOM 1378 O O . ASN A 1 173 ? -4.555 -9.397 -14.749 1.00 71.75 173 ASN A O 1
ATOM 1382 N N . GLU A 1 174 ? -6.607 -8.491 -15.034 1.00 75.94 174 GLU A N 1
ATOM 1383 C CA . GLU A 1 174 ? -6.688 -7.829 -13.728 1.00 75.94 174 GLU A CA 1
ATOM 1384 C C . GLU A 1 174 ? -6.392 -8.772 -12.556 1.00 75.94 174 GLU A C 1
ATOM 1386 O O . GLU A 1 174 ? -5.915 -8.343 -11.517 1.00 75.94 174 GLU A O 1
ATOM 1391 N N . THR A 1 175 ? -6.625 -10.075 -12.717 1.00 79.44 175 THR A N 1
ATOM 1392 C CA . THR A 1 175 ? -6.423 -11.096 -11.678 1.00 79.44 175 THR A CA 1
ATOM 1393 C C . THR A 1 175 ? -4.967 -11.292 -11.257 1.00 79.44 175 THR A C 1
ATOM 1395 O O . THR A 1 175 ? -4.722 -11.792 -10.161 1.00 79.44 175 THR A O 1
ATOM 1398 N N . THR A 1 176 ? -3.995 -10.948 -12.108 1.00 80.88 176 THR A N 1
ATOM 1399 C CA . THR A 1 176 ? -2.588 -11.342 -11.903 1.00 80.88 176 THR A CA 1
ATOM 1400 C C . THR A 1 176 ? -1.593 -10.189 -11.889 1.00 80.88 176 THR A C 1
ATOM 1402 O O . THR A 1 176 ? -0.487 -10.382 -11.393 1.00 80.88 176 THR A O 1
ATOM 1405 N N . HIS A 1 177 ? -1.961 -9.001 -12.372 1.00 86.50 177 HIS A N 1
ATOM 1406 C CA . HIS A 1 177 ? -1.022 -7.876 -12.509 1.00 86.50 177 HIS A CA 1
ATOM 1407 C C . HIS A 1 177 ? -1.620 -6.528 -12.084 1.00 86.50 177 HIS A C 1
ATOM 1409 O O . HIS A 1 177 ? -1.186 -5.474 -12.554 1.00 86.50 177 HIS A O 1
ATOM 1415 N N . HIS A 1 178 ? -2.654 -6.558 -11.240 1.00 89.56 178 HIS A N 1
ATOM 1416 C CA . HIS A 1 178 ? -3.263 -5.369 -10.653 1.00 89.56 178 HIS A CA 1
ATOM 1417 C C . HIS A 1 178 ? -3.168 -5.453 -9.138 1.00 89.56 178 HIS A C 1
ATOM 1419 O O . HIS A 1 178 ? -3.594 -6.446 -8.554 1.00 89.56 178 HIS A O 1
ATOM 1425 N N . TRP A 1 179 ? -2.667 -4.395 -8.514 1.00 93.62 179 TRP A N 1
ATOM 1426 C CA . TRP A 1 179 ? -2.625 -4.244 -7.067 1.00 93.62 179 TRP A CA 1
ATOM 1427 C C . TRP A 1 179 ? -3.443 -3.020 -6.683 1.00 93.62 179 TRP A C 1
ATOM 1429 O O . TRP A 1 179 ? -3.237 -1.923 -7.207 1.00 93.62 179 TRP A O 1
ATOM 1439 N N . LEU A 1 180 ? -4.390 -3.223 -5.781 1.00 93.75 180 LEU A N 1
ATOM 1440 C CA . LEU A 1 180 ? -5.312 -2.210 -5.300 1.00 93.75 180 LEU A CA 1
ATOM 1441 C C . LEU A 1 180 ? -5.161 -2.120 -3.791 1.00 93.75 180 LEU A C 1
ATOM 1443 O O . LEU A 1 180 ? -5.258 -3.134 -3.095 1.00 93.75 180 LEU A O 1
ATOM 1447 N N . ARG A 1 181 ? -4.942 -0.911 -3.285 1.00 96.25 181 ARG A N 1
ATOM 1448 C CA . ARG A 1 181 ? -5.087 -0.638 -1.863 1.00 96.25 181 ARG A CA 1
ATOM 1449 C C . ARG A 1 181 ? -6.512 -0.168 -1.605 1.00 96.25 181 ARG A C 1
ATOM 1451 O O . ARG A 1 181 ? -7.066 0.625 -2.369 1.00 96.25 181 ARG A O 1
ATOM 1458 N N . TYR A 1 182 ? -7.120 -0.740 -0.573 1.00 97.25 182 TYR A N 1
ATOM 1459 C CA . TYR A 1 182 ? -8.434 -0.339 -0.093 1.00 97.25 182 TYR A CA 1
ATOM 1460 C C . TYR A 1 182 ? -8.312 0.252 1.296 1.00 97.25 182 TYR A C 1
ATOM 1462 O O . TYR A 1 182 ? -7.751 -0.389 2.185 1.00 97.25 182 TYR A O 1
ATOM 1470 N N . ASP A 1 183 ? -8.913 1.422 1.467 1.00 96.25 183 ASP A N 1
ATOM 1471 C CA . ASP A 1 183 ? -9.126 2.072 2.747 1.00 96.25 183 ASP A CA 1
ATOM 1472 C C . ASP A 1 183 ? -10.473 1.649 3.317 1.00 96.25 183 ASP A C 1
ATOM 1474 O O . ASP A 1 183 ? -11.510 1.763 2.659 1.00 96.25 183 ASP A O 1
ATOM 1478 N N . MET A 1 184 ? -10.451 1.183 4.559 1.00 96.88 184 MET A N 1
ATOM 1479 C CA . MET A 1 184 ? -11.619 0.748 5.315 1.00 96.88 184 MET A CA 1
ATOM 1480 C C . MET A 1 184 ? -11.765 1.645 6.538 1.00 96.88 184 MET A C 1
ATOM 1482 O O . MET A 1 184 ? -10.798 1.866 7.264 1.00 96.88 184 MET A O 1
ATOM 1486 N N . SER A 1 185 ? -12.963 2.179 6.769 1.00 94.81 185 SER A N 1
ATOM 1487 C CA . SER A 1 185 ? -13.250 3.018 7.937 1.00 94.81 185 SER A CA 1
ATOM 1488 C C . SER A 1 185 ? -14.642 2.762 8.491 1.00 94.81 185 SER A C 1
ATOM 1490 O O . SER A 1 185 ? -15.575 2.440 7.753 1.00 94.81 185 SER A O 1
ATOM 1492 N N . TRP A 1 186 ? -14.796 2.967 9.794 1.00 93.06 186 TRP A N 1
ATOM 1493 C CA . TRP A 1 186 ? -16.040 2.727 10.521 1.00 93.06 186 TRP A CA 1
ATOM 1494 C C . TRP A 1 186 ? -16.675 4.057 10.926 1.00 93.06 186 TRP A C 1
ATOM 1496 O O . TRP A 1 186 ? -15.994 4.969 11.394 1.00 93.06 186 TRP A O 1
ATOM 1506 N N . ALA A 1 187 ? -17.986 4.205 10.724 1.00 85.06 187 ALA A N 1
ATOM 1507 C CA . ALA A 1 187 ? -18.672 5.468 11.008 1.00 85.06 187 ALA A CA 1
ATOM 1508 C C . ALA A 1 187 ? -18.743 5.796 12.501 1.00 85.06 187 ALA A C 1
ATOM 1510 O O . ALA A 1 187 ? -18.776 6.977 12.866 1.00 85.06 187 ALA A O 1
ATOM 1511 N N . ASN A 1 188 ? -18.762 4.758 13.341 1.00 84.31 188 ASN A N 1
ATOM 1512 C CA . ASN A 1 188 ? -18.959 4.881 14.776 1.00 84.31 188 ASN A CA 1
ATOM 1513 C C . ASN A 1 188 ? -17.668 4.636 15.560 1.00 84.31 188 ASN A C 1
ATOM 1515 O O . ASN A 1 188 ? -17.762 4.441 16.762 1.00 84.31 188 ASN A O 1
ATOM 1519 N N . PHE A 1 189 ? -16.493 4.655 14.923 1.00 88.19 189 PHE A N 1
ATOM 1520 C CA . PHE A 1 189 ? -15.198 4.511 15.592 1.00 88.19 189 PHE A CA 1
ATOM 1521 C C . PHE A 1 189 ? -14.272 5.674 15.218 1.00 88.19 189 PHE A C 1
ATOM 1523 O O . PHE A 1 189 ? -13.802 5.776 14.081 1.00 88.19 189 PHE A O 1
ATOM 1530 N N . VAL A 1 190 ? -14.064 6.590 16.165 1.00 86.38 190 VAL A N 1
ATOM 1531 C CA . VAL A 1 190 ? -13.363 7.868 15.943 1.00 86.38 190 VAL A CA 1
ATOM 1532 C C . VAL A 1 190 ? -12.358 8.161 17.055 1.00 86.38 190 VAL A C 1
ATOM 1534 O O . VAL A 1 190 ? -12.568 7.763 18.205 1.00 86.38 190 VAL A O 1
ATOM 1537 N N . ALA A 1 191 ? -11.287 8.880 16.714 1.00 83.94 191 ALA A N 1
ATOM 1538 C CA . ALA A 1 191 ? -10.317 9.353 17.698 1.00 83.94 191 ALA A CA 1
ATOM 1539 C C . ALA A 1 191 ? -10.839 10.598 18.439 1.00 83.94 191 ALA A C 1
ATOM 1541 O O . ALA A 1 191 ? -11.531 11.422 17.826 1.00 83.94 191 ALA A O 1
ATOM 1542 N N . PRO A 1 192 ? -10.508 10.765 19.732 1.00 72.75 192 PRO A N 1
ATOM 1543 C CA . PRO A 1 192 ? -10.760 12.006 20.450 1.00 72.75 192 PRO A CA 1
ATOM 1544 C C . PRO A 1 192 ? -9.754 13.062 19.981 1.00 72.75 192 PRO A C 1
ATOM 1546 O O . PRO A 1 192 ? -8.546 12.869 20.081 1.00 72.75 192 PRO A O 1
ATOM 1549 N N . THR A 1 193 ? -10.221 14.190 19.454 1.00 65.19 193 THR A N 1
ATOM 1550 C CA . THR A 1 193 ? -9.305 15.294 19.099 1.00 65.19 193 THR A CA 1
ATOM 1551 C C . THR A 1 193 ? -9.751 16.651 19.637 1.00 65.19 193 THR A C 1
ATOM 1553 O O . THR A 1 193 ? -9.173 17.666 19.268 1.00 65.19 193 THR A O 1
ATOM 1556 N N . ASP A 1 194 ? -10.729 16.674 20.548 1.00 61.41 194 ASP A N 1
ATOM 1557 C CA . ASP A 1 194 ? -11.186 17.890 21.223 1.00 61.41 194 ASP A CA 1
ATOM 1558 C C . ASP A 1 194 ? -11.033 17.763 22.757 1.00 61.41 194 ASP A C 1
ATOM 1560 O O . ASP A 1 194 ? -11.684 16.903 23.358 1.00 61.41 194 ASP A O 1
ATOM 1564 N N . PRO A 1 195 ? -10.172 18.576 23.400 1.00 50.41 195 PRO A N 1
ATOM 1565 C CA . PRO A 1 195 ? -10.037 18.622 24.853 1.00 50.41 195 PRO A CA 1
ATOM 1566 C C . PRO A 1 195 ? -11.176 19.363 25.580 1.00 50.41 195 PRO A C 1
ATOM 1568 O O . PRO A 1 195 ? -11.283 19.215 26.796 1.00 50.41 195 PRO A O 1
ATOM 1571 N N . GLU A 1 196 ? -12.023 20.145 24.896 1.00 49.44 196 GLU A N 1
ATOM 1572 C CA . GLU A 1 196 ? -13.005 21.039 25.544 1.00 49.44 196 GLU A CA 1
ATOM 1573 C C . GLU A 1 196 ? -14.415 20.443 25.707 1.00 49.44 196 GLU A C 1
ATOM 1575 O O . GLU A 1 196 ? -15.312 21.093 26.239 1.00 49.44 196 GLU A O 1
ATOM 1580 N N . GLY A 1 197 ? -14.634 19.180 25.327 1.00 49.03 197 GLY A N 1
ATOM 1581 C CA . GLY A 1 197 ? -15.855 18.441 25.686 1.00 49.03 197 GLY A CA 1
ATOM 1582 C C . GLY A 1 197 ? -17.161 18.928 25.033 1.00 49.03 197 GLY A C 1
ATOM 1583 O O . GLY A 1 197 ? -18.198 18.291 25.223 1.00 49.03 197 GLY A O 1
ATOM 1584 N N . GLU A 1 198 ? -17.143 19.981 24.207 1.00 49.72 198 GLU A N 1
ATOM 1585 C CA . GLU A 1 198 ? -18.336 20.495 23.507 1.00 49.72 198 GLU A CA 1
ATOM 1586 C C . GLU A 1 198 ? -18.919 19.499 22.481 1.00 49.72 198 GLU A C 1
ATOM 1588 O O . GLU A 1 198 ? -20.075 19.620 22.065 1.00 49.72 198 GLU A O 1
ATOM 1593 N N . GLN A 1 199 ? -18.156 18.474 22.082 1.00 49.41 199 GLN A N 1
ATOM 1594 C CA . GLN A 1 199 ? -18.556 17.525 21.037 1.00 49.41 199 GLN A CA 1
ATOM 1595 C C . GLN A 1 199 ? -19.172 16.215 21.513 1.00 49.41 199 GLN A C 1
ATOM 1597 O O . GLN A 1 199 ? -19.781 15.532 20.683 1.00 49.41 199 GLN A O 1
ATOM 1602 N N . GLN A 1 200 ? -19.092 15.885 22.808 1.00 47.56 200 GLN A N 1
ATOM 1603 C CA . GLN A 1 200 ? -19.717 14.672 23.350 1.00 47.56 200 GLN A CA 1
ATOM 1604 C C . GLN A 1 200 ? -21.205 14.627 22.940 1.00 47.56 200 GLN A C 1
ATOM 1606 O O . GLN A 1 200 ? -21.642 13.655 22.336 1.00 47.56 200 GLN A O 1
ATOM 1611 N N . ALA A 1 201 ? -21.906 15.765 23.062 1.00 47.69 201 ALA A N 1
ATOM 1612 C CA . ALA A 1 201 ? -23.324 15.932 22.723 1.00 47.69 201 ALA A CA 1
ATOM 1613 C C . ALA A 1 201 ? -23.659 15.892 21.211 1.00 47.69 201 ALA A C 1
ATOM 1615 O O . ALA A 1 201 ? -24.807 15.674 20.827 1.00 47.69 201 ALA A O 1
ATOM 1616 N N . ARG A 1 202 ? -22.690 16.129 20.309 1.00 52.34 202 ARG A N 1
ATOM 1617 C CA . ARG A 1 202 ? -22.910 16.050 18.844 1.00 52.34 202 ARG A CA 1
ATOM 1618 C C . ARG A 1 202 ? -22.680 14.647 18.290 1.00 52.34 202 ARG A C 1
ATOM 1620 O O . ARG A 1 202 ? -23.138 14.334 17.189 1.00 52.34 202 ARG A O 1
ATOM 1627 N N . PHE A 1 203 ? -21.986 13.804 19.050 1.00 55.62 203 PHE A N 1
ATOM 1628 C CA . PHE A 1 203 ? -21.607 12.454 18.662 1.00 55.62 203 PHE A CA 1
ATOM 1629 C C . PHE A 1 203 ? -22.053 11.391 19.668 1.00 55.62 203 PHE A C 1
ATOM 1631 O O . PHE A 1 203 ? -21.492 10.304 19.637 1.00 55.62 203 PHE A O 1
ATOM 1638 N N . ASP A 1 204 ? -23.115 11.640 20.447 1.00 50.38 204 ASP A N 1
ATOM 1639 C CA . ASP A 1 204 ? -23.731 10.757 21.467 1.00 50.38 204 ASP A CA 1
ATOM 1640 C C . ASP A 1 204 ? -23.998 9.286 21.042 1.00 50.38 204 ASP A C 1
ATOM 1642 O O . ASP A 1 204 ? -24.421 8.460 21.848 1.00 50.38 204 ASP A O 1
ATOM 1646 N N . LYS A 1 205 ? -23.771 8.920 19.772 1.00 53.81 205 LYS A N 1
ATOM 1647 C CA . LYS A 1 205 ? -23.881 7.551 19.234 1.00 53.81 205 LYS A CA 1
ATOM 1648 C C . LYS A 1 205 ? -22.572 6.952 18.695 1.00 53.81 205 LYS A C 1
ATOM 1650 O O . LYS A 1 205 ? -22.580 5.794 18.277 1.00 53.81 205 LYS A O 1
ATOM 1655 N N . LYS A 1 206 ? -21.466 7.700 18.653 1.00 62.47 206 LYS A N 1
ATOM 1656 C CA . LYS A 1 206 ? -20.167 7.213 18.165 1.00 62.47 206 LYS A CA 1
ATOM 1657 C C . LYS A 1 206 ? -19.333 6.680 19.326 1.00 62.47 206 LYS A C 1
ATOM 1659 O O . LYS A 1 206 ? -19.288 7.277 20.391 1.00 62.47 206 LYS A O 1
ATOM 1664 N N . ARG A 1 207 ? -18.652 5.559 19.100 1.00 65.00 207 ARG A N 1
ATOM 1665 C CA . ARG A 1 207 ? -17.708 4.947 20.038 1.00 65.00 207 ARG A CA 1
ATOM 1666 C C . ARG A 1 207 ? -16.379 5.690 19.921 1.00 65.00 207 ARG A C 1
ATOM 1668 O O . ARG A 1 207 ? -15.753 5.691 18.858 1.00 65.00 207 ARG A O 1
ATOM 1675 N N . ILE A 1 208 ? -15.965 6.323 21.010 1.00 72.75 208 ILE A N 1
ATOM 1676 C CA . ILE A 1 208 ? -14.698 7.046 21.078 1.00 72.75 208 ILE A CA 1
ATOM 1677 C C . ILE A 1 208 ? -13.600 6.039 21.423 1.00 72.75 208 ILE A C 1
ATOM 1679 O O . ILE A 1 208 ? -13.737 5.252 22.359 1.00 72.75 208 ILE A O 1
ATOM 1683 N N . MET A 1 209 ? -12.501 6.061 20.669 1.00 81.62 209 MET A N 1
ATOM 1684 C CA . MET A 1 209 ? -11.345 5.171 20.858 1.00 81.62 209 MET A CA 1
ATOM 1685 C C . MET A 1 209 ? -10.836 5.125 22.308 1.00 81.62 209 MET A C 1
ATOM 1687 O O . MET A 1 209 ? -10.484 4.059 22.812 1.00 81.62 209 MET A O 1
ATOM 1691 N N . GLN A 1 210 ? -10.861 6.271 22.992 1.00 80.00 210 GLN A N 1
ATOM 1692 C CA . GLN A 1 210 ? -10.415 6.432 24.377 1.00 80.00 210 GLN A CA 1
ATOM 1693 C C . GLN A 1 210 ? -11.180 5.574 25.391 1.00 80.00 210 GLN A C 1
ATOM 1695 O O . GLN A 1 210 ? -10.629 5.207 26.422 1.00 80.00 210 GLN A O 1
ATOM 1700 N N . GLU A 1 211 ? -12.441 5.232 25.116 1.00 82.62 211 GLU A N 1
ATOM 1701 C CA . GLU A 1 211 ? -13.270 4.437 26.033 1.00 82.62 211 GLU A CA 1
ATOM 1702 C C . GLU A 1 211 ? -12.842 2.963 26.082 1.00 82.62 211 GLU A C 1
ATOM 1704 O O . GLU A 1 211 ? -13.255 2.216 26.970 1.00 82.62 211 GLU A O 1
ATOM 1709 N N . ARG A 1 212 ? -12.048 2.519 25.101 1.00 86.31 212 ARG A N 1
ATOM 1710 C CA . ARG A 1 212 ? -11.621 1.127 24.935 1.00 86.31 212 ARG A CA 1
ATOM 1711 C C . ARG A 1 212 ? -10.152 1.066 24.494 1.00 86.31 212 ARG A C 1
ATOM 1713 O O . ARG A 1 212 ? -9.868 0.638 23.377 1.00 86.31 212 ARG A O 1
ATOM 1720 N N . PRO A 1 213 ? -9.195 1.512 25.318 1.00 92.62 213 PRO A N 1
ATOM 1721 C CA . PRO A 1 213 ? -7.788 1.398 24.960 1.00 92.62 213 PRO A CA 1
ATOM 1722 C C . PRO A 1 213 ? -7.374 -0.077 24.855 1.00 92.62 213 PRO A C 1
ATOM 1724 O O . PRO A 1 213 ? -7.978 -0.959 25.469 1.00 92.62 213 PRO A O 1
ATOM 1727 N N . GLY A 1 214 ? -6.314 -0.347 24.097 1.00 95.44 214 GLY A N 1
ATOM 1728 C CA . GLY A 1 214 ? -5.758 -1.686 23.915 1.00 95.44 214 GLY A CA 1
ATOM 1729 C C . GLY A 1 214 ? -5.693 -2.125 22.457 1.00 95.44 214 GLY A C 1
ATOM 1730 O O . GLY A 1 214 ? -5.704 -1.306 21.541 1.00 95.44 214 GLY A O 1
ATOM 1731 N N . GLU A 1 215 ? -5.576 -3.437 22.253 1.00 97.75 215 GLU A N 1
ATOM 1732 C CA . GLU A 1 215 ? -5.443 -4.043 20.927 1.00 97.75 215 GLU A CA 1
ATOM 1733 C C . GLU A 1 215 ? -6.805 -4.162 20.229 1.00 97.75 215 GLU A C 1
ATOM 1735 O O . GLU A 1 215 ? -7.819 -4.551 20.819 1.00 97.75 215 GLU A O 1
ATOM 1740 N N . TYR A 1 216 ? -6.801 -3.868 18.937 1.00 97.69 216 TYR A N 1
ATOM 1741 C CA . TYR A 1 216 ? -7.910 -4.036 18.018 1.00 97.69 216 TYR A CA 1
ATOM 1742 C C . TYR A 1 216 ? -7.501 -4.990 16.907 1.00 97.69 216 TYR A C 1
ATOM 1744 O O . TYR A 1 216 ? -6.359 -4.992 16.451 1.00 97.69 216 TYR A O 1
ATOM 1752 N N . THR A 1 217 ? -8.450 -5.801 16.449 1.00 98.44 217 THR A N 1
ATOM 1753 C CA . THR A 1 217 ? -8.270 -6.677 15.289 1.00 98.44 217 THR A CA 1
ATOM 1754 C C . THR A 1 217 ? -9.246 -6.272 14.198 1.00 98.44 217 THR A C 1
ATOM 1756 O O . THR A 1 217 ? -10.449 -6.189 14.433 1.00 98.44 217 THR A O 1
ATOM 1759 N N . VAL A 1 218 ? -8.737 -6.058 12.991 1.00 98.50 218 VAL A N 1
ATOM 1760 C CA . VAL A 1 218 ? -9.543 -5.862 11.788 1.00 98.50 218 VAL A CA 1
ATOM 1761 C C . VAL A 1 218 ? -9.567 -7.161 11.017 1.00 98.50 218 VAL A C 1
ATOM 1763 O O . VAL A 1 218 ? -8.513 -7.708 10.699 1.00 98.50 218 VAL A O 1
ATOM 1766 N N . LYS A 1 219 ? -10.765 -7.633 10.686 1.00 98.62 219 LYS A N 1
ATOM 1767 C CA . LYS A 1 219 ? -10.969 -8.775 9.795 1.00 98.62 219 LYS A CA 1
ATOM 1768 C C . LYS A 1 219 ? -11.665 -8.294 8.539 1.00 98.62 219 LYS A C 1
ATOM 1770 O O . LYS A 1 219 ? -12.707 -7.648 8.626 1.00 98.62 219 LYS A O 1
ATOM 1775 N N . VAL A 1 220 ? -11.092 -8.616 7.387 1.00 98.44 220 VAL A N 1
ATOM 1776 C CA . VAL A 1 220 ? -11.653 -8.235 6.089 1.00 98.44 220 VAL A CA 1
ATOM 1777 C C . VAL A 1 220 ? -12.222 -9.464 5.416 1.00 98.44 220 VAL A C 1
ATOM 1779 O O . VAL A 1 220 ? -11.559 -10.502 5.345 1.00 98.44 220 VAL A O 1
ATOM 1782 N N . PHE A 1 221 ? -13.433 -9.322 4.902 1.00 98.25 221 PHE A N 1
ATOM 1783 C CA . PHE A 1 221 ? -14.178 -10.339 4.191 1.00 98.25 221 PHE A CA 1
ATOM 1784 C C . PHE A 1 221 ? -14.379 -9.906 2.745 1.00 98.25 221 PHE A C 1
ATOM 1786 O O . PHE A 1 221 ? -14.628 -8.736 2.478 1.00 98.25 221 PHE A O 1
ATOM 1793 N N . TYR A 1 222 ? -14.294 -10.851 1.817 1.00 97.56 222 TYR A N 1
ATOM 1794 C CA . TYR A 1 222 ? -14.656 -10.661 0.419 1.00 97.56 222 TYR A CA 1
ATOM 1795 C C . TYR A 1 222 ? -15.668 -11.739 0.043 1.00 97.56 222 TYR A C 1
ATOM 1797 O O . TYR A 1 222 ? -15.399 -12.930 0.219 1.00 97.56 222 TYR A O 1
ATOM 1805 N N . LYS A 1 223 ? -16.858 -11.333 -0.416 1.00 96.62 223 LYS A N 1
ATOM 1806 C CA . LYS A 1 223 ? -17.992 -12.245 -0.686 1.00 96.62 223 LYS A CA 1
ATOM 1807 C C . LYS A 1 223 ? -18.312 -13.174 0.496 1.00 96.62 223 LYS A C 1
ATOM 1809 O O . LYS A 1 223 ? -18.607 -14.352 0.314 1.00 96.62 223 LYS A O 1
ATOM 1814 N N . GLY A 1 224 ? -18.215 -12.643 1.716 1.00 96.12 224 GLY A N 1
ATOM 1815 C CA . GLY A 1 224 ? -18.505 -13.363 2.959 1.00 96.12 224 GLY A CA 1
ATOM 1816 C C . GLY A 1 224 ? -17.389 -14.278 3.483 1.00 96.12 224 GLY A C 1
ATOM 1817 O O . GLY A 1 224 ? -17.522 -14.801 4.586 1.00 96.12 224 GLY A O 1
ATOM 1818 N N . ALA A 1 225 ? -16.278 -14.458 2.762 1.00 97.81 225 ALA A N 1
ATOM 1819 C CA . ALA A 1 225 ? -15.124 -15.221 3.245 1.00 97.81 225 ALA A CA 1
ATOM 1820 C C . ALA A 1 225 ? -14.062 -14.286 3.837 1.00 97.81 225 ALA A C 1
ATOM 1822 O O . ALA A 1 225 ? -13.739 -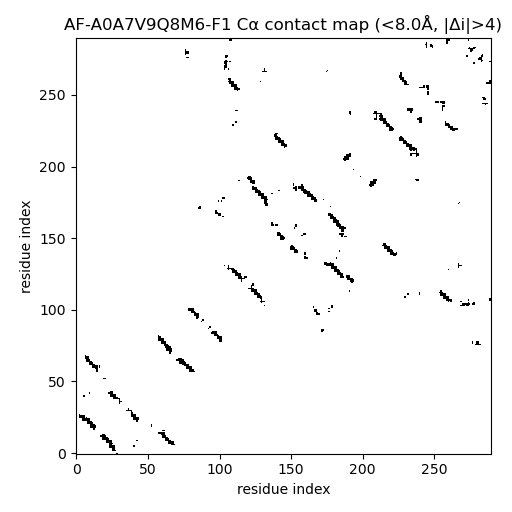13.279 3.214 1.00 97.81 225 ALA A O 1
ATOM 1823 N N . GLN A 1 226 ? -13.491 -14.611 5.003 1.00 97.94 226 GLN A N 1
ATOM 1824 C CA . GLN A 1 226 ? -12.387 -13.828 5.574 1.00 97.94 226 GLN A CA 1
ATOM 1825 C C . GLN A 1 226 ? -11.127 -13.993 4.713 1.00 97.94 226 GLN A C 1
ATOM 1827 O O . GLN A 1 226 ? -10.702 -15.115 4.444 1.00 97.94 226 GLN A O 1
ATOM 1832 N N . VAL A 1 227 ? -10.518 -12.878 4.312 1.00 98.12 227 VAL A N 1
ATOM 1833 C CA . VAL A 1 227 ? -9.374 -12.847 3.385 1.00 98.12 227 VAL A CA 1
ATOM 1834 C C . VAL A 1 227 ? -8.161 -12.100 3.920 1.00 98.12 227 VAL A C 1
ATOM 1836 O O . VAL A 1 227 ? -7.050 -12.334 3.439 1.00 98.12 227 VAL A O 1
ATOM 1839 N N . ARG A 1 228 ? -8.346 -11.230 4.920 1.00 98.12 228 ARG A N 1
ATOM 1840 C CA . ARG A 1 228 ? -7.260 -10.546 5.632 1.00 98.12 228 ARG A CA 1
ATOM 1841 C C . ARG A 1 228 ? -7.552 -10.416 7.115 1.00 98.12 228 ARG A C 1
ATOM 1843 O O . ARG A 1 228 ? -8.710 -10.413 7.543 1.00 98.12 228 ARG A O 1
ATOM 1850 N N . GLU A 1 229 ? -6.486 -10.260 7.881 1.00 98.50 229 GLU A N 1
ATOM 1851 C CA . GLU A 1 229 ? -6.538 -9.858 9.279 1.00 98.50 229 GLU A CA 1
ATOM 1852 C C . GLU A 1 229 ? -5.350 -8.951 9.604 1.00 98.50 229 GLU A C 1
ATOM 1854 O O . GLU A 1 229 ? -4.239 -9.206 9.148 1.00 98.50 229 GLU A O 1
ATOM 1859 N N . ALA A 1 230 ? -5.568 -7.900 10.385 1.00 98.44 230 ALA A N 1
ATOM 1860 C CA . ALA A 1 230 ? -4.496 -7.054 10.898 1.00 98.44 230 ALA A CA 1
ATOM 1861 C C . ALA A 1 230 ? -4.821 -6.591 12.314 1.00 98.44 230 ALA A C 1
ATOM 1863 O O . ALA A 1 230 ? -5.985 -6.582 12.725 1.00 98.44 230 ALA A O 1
ATOM 1864 N N . LYS A 1 231 ? -3.790 -6.188 13.051 1.00 97.88 231 LYS A N 1
ATOM 1865 C CA . LYS A 1 231 ? -3.918 -5.701 14.422 1.00 97.88 231 LYS A CA 1
ATOM 1866 C C . LYS A 1 231 ? -3.280 -4.333 14.572 1.00 97.88 231 LYS A C 1
ATOM 1868 O O . LYS A 1 231 ? -2.254 -4.061 13.954 1.00 97.88 231 LYS A O 1
ATOM 1873 N N . PHE A 1 232 ? -3.878 -3.500 15.410 1.00 97.44 232 PHE A N 1
ATOM 1874 C CA . PHE A 1 232 ? -3.321 -2.215 15.822 1.00 97.44 232 PHE A CA 1
ATOM 1875 C C . PHE A 1 232 ? -3.723 -1.914 17.261 1.00 97.44 232 PHE A C 1
ATOM 1877 O O . PHE A 1 232 ? -4.633 -2.545 17.798 1.00 97.44 232 PHE A O 1
ATOM 1884 N N . SER A 1 233 ? -3.053 -0.948 17.879 1.00 97.00 233 SER A N 1
ATOM 1885 C CA . SER A 1 233 ? -3.281 -0.605 19.280 1.00 97.00 233 SER A CA 1
ATOM 1886 C C . SER A 1 233 ? -3.684 0.851 19.437 1.00 97.00 233 SER A C 1
ATOM 1888 O O . SER A 1 233 ? -3.237 1.722 18.691 1.00 97.00 233 SER A O 1
ATOM 1890 N N . VAL A 1 234 ? -4.523 1.094 20.437 1.00 95.06 234 VAL A N 1
ATOM 1891 C CA . VAL A 1 234 ? -5.005 2.414 20.842 1.00 95.06 234 VAL A CA 1
ATOM 1892 C C . VAL A 1 234 ? -4.554 2.694 22.270 1.00 95.06 234 VAL A C 1
ATOM 1894 O O . VAL A 1 234 ? -4.710 1.843 23.150 1.00 95.06 234 VAL A O 1
ATOM 1897 N N . GLY A 1 235 ? -3.985 3.875 22.493 1.00 93.00 235 GLY A N 1
ATOM 1898 C CA . GLY A 1 235 ? -3.512 4.324 23.795 1.00 93.00 235 GLY A CA 1
ATOM 1899 C C . GLY A 1 235 ? -4.651 4.770 24.723 1.00 93.00 235 GLY A C 1
ATOM 1900 O O . GLY A 1 235 ? -5.779 4.981 24.275 1.00 93.00 235 GLY A O 1
ATOM 1901 N N . PRO A 1 236 ? -4.381 4.952 26.030 1.00 90.00 236 PRO A N 1
ATOM 1902 C CA . PRO A 1 236 ? -5.346 5.516 26.986 1.00 90.00 236 PRO A CA 1
ATOM 1903 C C . PRO A 1 236 ? -5.814 6.943 26.659 1.00 90.00 236 PRO A C 1
ATOM 1905 O O . PRO A 1 236 ? -6.813 7.407 27.199 1.00 90.00 236 PRO A O 1
ATOM 1908 N N . ASP A 1 237 ? -5.088 7.646 25.793 1.00 85.50 237 ASP A N 1
ATOM 1909 C CA . ASP A 1 237 ? -5.429 8.955 25.233 1.00 85.50 237 ASP A CA 1
ATOM 1910 C C . ASP A 1 237 ? -6.341 8.860 23.995 1.00 85.50 237 ASP A C 1
ATOM 1912 O O . ASP A 1 237 ? -6.753 9.879 23.453 1.00 85.50 237 ASP A O 1
ATOM 1916 N N . GLY A 1 238 ? -6.677 7.644 23.549 1.00 84.50 238 GLY A N 1
ATOM 1917 C CA . GLY A 1 238 ? -7.485 7.390 22.360 1.00 84.50 238 GLY A CA 1
ATOM 1918 C C . GLY A 1 238 ? -6.734 7.561 21.039 1.00 84.50 238 GLY A C 1
ATOM 1919 O O . GLY A 1 238 ? -7.366 7.478 19.985 1.00 84.50 238 GLY A O 1
ATOM 1920 N N . MET A 1 239 ? -5.414 7.760 21.074 1.00 88.50 239 MET A N 1
ATOM 1921 C CA . MET A 1 239 ? -4.576 7.871 19.881 1.00 88.50 239 MET A CA 1
ATOM 1922 C C . MET A 1 239 ? -4.053 6.507 19.425 1.00 88.50 239 MET A C 1
ATOM 1924 O O . MET A 1 239 ? -4.004 5.540 20.189 1.00 88.50 239 MET A O 1
ATOM 1928 N N . LEU A 1 240 ? -3.657 6.417 18.154 1.00 93.06 240 LEU A N 1
ATOM 1929 C CA . LEU A 1 240 ? -2.982 5.234 17.621 1.00 93.06 240 LEU A CA 1
ATOM 1930 C C . LEU A 1 240 ? -1.604 5.084 18.276 1.00 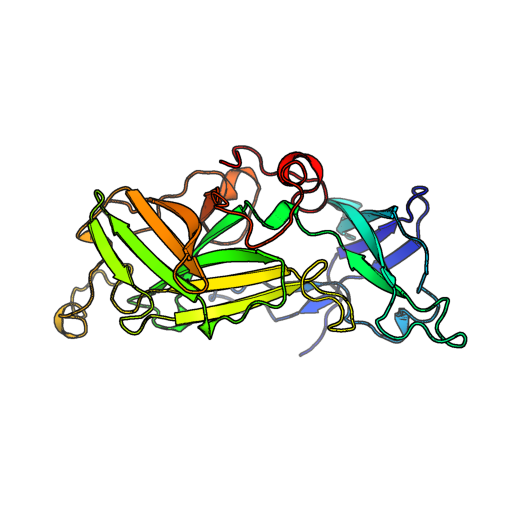93.06 240 LEU A C 1
ATOM 1932 O O . LEU A 1 240 ? -0.831 6.038 18.340 1.00 93.06 240 LEU A O 1
ATOM 1936 N N . VAL A 1 241 ? -1.286 3.878 18.741 1.00 94.44 241 VAL A N 1
ATOM 1937 C CA . VAL A 1 241 ? 0.031 3.572 19.310 1.00 94.44 241 VAL A CA 1
ATOM 1938 C C . VAL A 1 241 ? 1.018 3.305 18.176 1.00 94.44 241 VAL A C 1
ATOM 1940 O O . VAL A 1 241 ? 0.827 2.371 17.394 1.00 94.44 241 VAL A O 1
ATOM 1943 N N . ASP A 1 242 ? 2.091 4.093 18.116 1.00 92.12 242 ASP A N 1
ATOM 1944 C CA . ASP A 1 242 ? 3.218 3.840 17.215 1.00 92.12 242 ASP A CA 1
ATOM 1945 C C . ASP A 1 242 ? 3.963 2.565 17.645 1.00 92.12 242 ASP A C 1
ATOM 1947 O O . ASP A 1 242 ? 4.394 2.424 18.792 1.00 92.12 242 ASP A O 1
ATOM 1951 N N . ASN A 1 243 ? 4.128 1.629 16.712 1.00 93.38 243 ASN A N 1
ATOM 1952 C CA . ASN A 1 243 ? 4.903 0.404 16.917 1.00 93.38 243 ASN A CA 1
ATOM 1953 C C . ASN A 1 243 ? 6.391 0.564 16.555 1.00 93.38 243 ASN A C 1
ATOM 1955 O O . ASN A 1 243 ? 7.155 -0.398 16.627 1.00 93.38 243 ASN A O 1
ATOM 1959 N N . GLY A 1 244 ? 6.804 1.766 16.153 1.00 93.06 244 GLY A N 1
ATOM 1960 C CA . GLY A 1 244 ? 8.172 2.147 15.835 1.00 93.06 244 GLY A CA 1
ATOM 1961 C C . GLY A 1 244 ? 8.614 1.807 14.413 1.00 93.06 244 GLY A C 1
ATOM 1962 O O . GLY A 1 244 ? 9.678 2.274 14.009 1.00 93.06 244 GLY A O 1
ATOM 1963 N N . ILE A 1 245 ? 7.834 1.046 13.634 1.00 94.00 245 ILE A N 1
ATOM 1964 C CA . ILE A 1 245 ? 8.238 0.610 12.286 1.00 94.00 245 ILE A CA 1
ATOM 1965 C C . ILE A 1 245 ? 8.357 1.817 11.352 1.00 94.00 245 ILE A C 1
ATOM 1967 O O . ILE A 1 245 ? 9.374 1.970 10.678 1.00 94.00 245 ILE A O 1
ATOM 1971 N N . ALA A 1 246 ? 7.361 2.706 11.333 1.00 91.12 246 ALA A N 1
ATOM 1972 C CA . ALA A 1 246 ? 7.387 3.900 10.484 1.00 91.12 246 ALA A CA 1
ATOM 1973 C C . ALA A 1 246 ? 8.607 4.783 10.805 1.00 91.12 246 ALA A C 1
ATOM 1975 O O . ALA A 1 246 ? 9.414 5.091 9.924 1.00 91.12 246 ALA A O 1
ATOM 1976 N N . LYS A 1 247 ? 8.810 5.085 12.094 1.00 89.69 247 LYS A N 1
ATOM 1977 C CA . LYS A 1 247 ? 9.936 5.890 12.583 1.00 89.69 247 LYS A CA 1
ATOM 1978 C C . LYS A 1 247 ? 11.299 5.279 12.248 1.00 89.69 247 LYS A C 1
ATOM 1980 O O . LYS A 1 247 ? 12.188 5.996 11.803 1.00 89.69 247 LYS A O 1
ATOM 1985 N N . GLN A 1 248 ? 11.477 3.969 12.437 1.00 92.12 248 GLN A N 1
ATOM 1986 C CA . GLN A 1 248 ? 12.735 3.276 12.119 1.00 92.12 248 GLN A CA 1
ATOM 1987 C C . GLN A 1 248 ? 13.082 3.321 10.627 1.00 92.12 248 GLN A C 1
ATOM 1989 O O . GLN A 1 248 ? 14.257 3.280 10.272 1.00 92.12 248 GLN A O 1
ATOM 1994 N N . ASN A 1 249 ? 12.072 3.417 9.763 1.00 90.62 249 ASN A N 1
ATOM 1995 C CA . ASN A 1 249 ? 12.234 3.428 8.313 1.00 90.62 249 ASN A CA 1
ATOM 1996 C C . ASN A 1 249 ? 12.103 4.835 7.705 1.00 90.62 249 ASN A C 1
ATOM 1998 O O . ASN A 1 249 ? 11.993 4.962 6.489 1.00 90.62 249 ASN A O 1
ATOM 2002 N N . ASN A 1 250 ? 12.140 5.888 8.535 1.00 86.88 250 ASN A N 1
ATOM 2003 C CA . ASN A 1 250 ? 12.022 7.293 8.128 1.00 86.88 250 ASN A CA 1
ATOM 2004 C C . ASN A 1 250 ? 10.773 7.590 7.281 1.00 86.88 250 ASN A C 1
ATOM 2006 O O . ASN A 1 250 ? 10.816 8.413 6.363 1.00 86.88 250 ASN A O 1
ATOM 2010 N N . PHE A 1 251 ? 9.657 6.924 7.582 1.00 84.00 251 PHE A N 1
ATOM 2011 C CA . PHE A 1 251 ? 8.378 7.287 6.988 1.00 84.00 251 PHE A CA 1
ATOM 2012 C C . PHE A 1 251 ? 7.958 8.658 7.504 1.00 84.00 251 PHE A C 1
ATOM 2014 O O . PHE A 1 251 ? 7.942 8.908 8.707 1.00 84.00 251 PHE A O 1
ATOM 2021 N N . ALA A 1 252 ? 7.669 9.555 6.566 1.00 72.38 252 ALA A N 1
ATOM 2022 C CA . ALA A 1 252 ? 7.269 10.926 6.852 1.00 72.38 252 ALA A CA 1
ATOM 2023 C C . ALA A 1 252 ? 5.748 11.078 7.033 1.00 72.38 252 ALA A C 1
ATOM 2025 O O . ALA A 1 252 ? 5.278 12.200 7.204 1.00 72.38 252 ALA A O 1
ATOM 2026 N N . ASP A 1 253 ? 4.980 9.988 6.935 1.00 72.75 253 ASP A N 1
ATOM 2027 C CA . ASP A 1 253 ? 3.538 9.993 7.150 1.00 72.75 253 ASP A CA 1
ATOM 2028 C C . ASP A 1 253 ? 3.177 9.527 8.567 1.00 72.75 253 ASP A C 1
ATOM 2030 O O . ASP A 1 253 ? 3.838 8.676 9.157 1.00 72.75 253 ASP A O 1
ATOM 2034 N N . ASP A 1 254 ? 2.091 10.071 9.119 1.00 79.75 254 ASP A N 1
ATOM 2035 C CA . ASP A 1 254 ? 1.584 9.718 10.456 1.00 79.75 254 ASP A CA 1
ATOM 2036 C C . ASP A 1 254 ? 0.847 8.361 10.461 1.00 79.75 254 ASP A C 1
ATOM 2038 O O . ASP A 1 254 ? -0.113 8.144 11.206 1.00 79.75 254 ASP A O 1
ATOM 2042 N N . LYS A 1 255 ? 1.242 7.442 9.572 1.00 91.12 255 LYS A N 1
ATOM 2043 C CA . LYS A 1 255 ? 0.622 6.125 9.437 1.00 91.12 255 LYS A CA 1
ATOM 2044 C C . LYS A 1 255 ? 1.383 5.105 10.271 1.00 91.12 255 LYS A C 1
ATOM 2046 O O . LYS A 1 255 ? 2.598 4.962 10.171 1.00 91.12 255 LYS A O 1
ATOM 2051 N N . VAL A 1 256 ? 0.645 4.303 11.027 1.00 95.56 256 VAL A N 1
ATOM 2052 C CA . VAL A 1 256 ? 1.190 3.120 11.693 1.00 95.56 256 VAL A CA 1
ATOM 2053 C C . VAL A 1 256 ? 1.241 1.979 10.683 1.00 95.56 256 VAL A C 1
ATOM 2055 O O . VAL A 1 256 ? 0.210 1.563 10.153 1.00 95.56 256 VAL A O 1
ATOM 2058 N N . ILE A 1 257 ? 2.436 1.457 10.413 1.00 96.12 257 ILE A N 1
ATOM 2059 C CA . ILE A 1 257 ? 2.616 0.296 9.534 1.00 96.12 257 ILE A CA 1
ATOM 2060 C C . ILE A 1 257 ? 2.277 -0.968 10.318 1.00 96.12 257 ILE A C 1
ATOM 2062 O O . ILE A 1 257 ? 2.861 -1.207 11.371 1.00 96.12 257 ILE A O 1
ATOM 2066 N N . VAL A 1 258 ? 1.380 -1.808 9.807 1.00 97.38 258 VAL A N 1
ATOM 2067 C CA . VAL A 1 258 ? 0.957 -3.043 10.483 1.00 97.38 258 VAL A CA 1
ATOM 2068 C C . VAL A 1 258 ? 1.165 -4.271 9.596 1.00 97.38 258 VAL A C 1
ATOM 2070 O O . VAL A 1 258 ? 0.907 -4.207 8.392 1.00 97.38 258 VAL A O 1
ATOM 2073 N N . PRO A 1 259 ? 1.606 -5.410 10.157 1.00 97.31 259 PRO A N 1
ATOM 2074 C CA . PRO A 1 259 ? 1.578 -6.678 9.445 1.00 97.31 259 PRO A CA 1
ATOM 2075 C C . PRO A 1 259 ? 0.140 -7.097 9.137 1.00 97.31 259 PRO A C 1
ATOM 2077 O O . PRO A 1 259 ? -0.739 -7.056 10.002 1.00 97.31 259 PRO A O 1
ATOM 2080 N N . VAL A 1 260 ? -0.087 -7.535 7.906 1.00 98.06 260 VAL A N 1
ATOM 2081 C CA . VAL A 1 260 ? -1.364 -8.071 7.447 1.00 98.06 260 VAL A CA 1
ATOM 2082 C C . VAL A 1 260 ? -1.204 -9.564 7.236 1.00 98.06 260 VAL A C 1
ATOM 2084 O O . VAL A 1 260 ? -0.344 -10.017 6.485 1.00 98.06 260 VAL A O 1
ATOM 2087 N N . LYS A 1 261 ? -2.061 -10.343 7.886 1.00 97.38 261 LYS A N 1
ATOM 2088 C CA . LYS A 1 261 ? -2.178 -11.779 7.675 1.00 97.38 261 LYS A CA 1
ATOM 2089 C C . LYS A 1 261 ? -3.074 -12.025 6.470 1.00 97.38 261 LYS A C 1
ATOM 2091 O O . LYS A 1 261 ? -4.239 -11.622 6.458 1.00 97.38 261 LYS A O 1
ATOM 2096 N N . ILE A 1 262 ? -2.541 -12.720 5.473 1.00 96.69 262 ILE A N 1
ATOM 2097 C CA . ILE A 1 262 ? -3.289 -13.155 4.294 1.00 96.69 262 ILE A CA 1
ATOM 2098 C C . ILE A 1 262 ? -3.989 -14.474 4.624 1.00 96.69 262 ILE A C 1
ATOM 2100 O O . ILE A 1 262 ? -3.367 -15.394 5.154 1.00 96.69 262 ILE A O 1
ATOM 2104 N N . ILE A 1 263 ? -5.285 -14.570 4.328 1.00 95.75 263 ILE A N 1
ATOM 2105 C CA . ILE A 1 263 ? -6.101 -15.749 4.634 1.00 95.75 263 ILE A CA 1
ATOM 2106 C C . ILE A 1 263 ? -6.738 -16.274 3.347 1.00 95.75 263 ILE A C 1
ATOM 2108 O O . ILE A 1 263 ? -7.295 -15.519 2.552 1.00 95.75 263 ILE A O 1
ATOM 2112 N N . GLY A 1 264 ? -6.671 -17.593 3.158 1.00 90.25 264 GLY A N 1
ATOM 2113 C CA . GLY A 1 264 ? -7.220 -18.257 1.981 1.00 90.25 264 GLY A CA 1
ATOM 2114 C C . GLY A 1 264 ? -6.394 -18.012 0.716 1.00 90.25 264 GLY A C 1
ATOM 2115 O O . GLY A 1 264 ? -5.187 -17.797 0.775 1.00 90.25 264 GLY A O 1
ATOM 2116 N N . ALA A 1 265 ? -7.058 -18.096 -0.438 1.00 88.94 265 ALA A N 1
ATOM 2117 C CA . ALA A 1 265 ? -6.432 -18.030 -1.760 1.00 88.94 265 ALA A CA 1
ATOM 2118 C C . ALA A 1 265 ? -7.130 -17.019 -2.687 1.00 88.94 265 ALA A C 1
ATOM 2120 O O . ALA A 1 265 ? -7.165 -17.231 -3.900 1.00 88.94 265 ALA A O 1
ATOM 2121 N N . LEU A 1 266 ? -7.721 -15.958 -2.112 1.00 91.50 266 LEU A N 1
ATOM 2122 C CA . LEU A 1 266 ? -8.394 -14.899 -2.877 1.00 91.50 266 LEU A CA 1
ATOM 2123 C C . LEU A 1 266 ? -7.473 -14.360 -3.975 1.00 91.50 266 LEU A C 1
ATOM 2125 O O . LEU A 1 266 ? -7.883 -14.235 -5.126 1.00 91.50 266 LEU A O 1
ATOM 2129 N N . ASP A 1 267 ? -6.226 -14.081 -3.609 1.00 89.06 267 ASP A N 1
ATOM 2130 C CA . ASP A 1 267 ? -5.225 -13.539 -4.499 1.00 89.06 267 ASP A CA 1
ATOM 2131 C C . ASP A 1 267 ? -3.904 -14.311 -4.442 1.00 89.06 267 ASP A C 1
ATOM 2133 O O . ASP A 1 267 ? -3.439 -14.759 -3.393 1.00 89.06 267 ASP A O 1
ATOM 2137 N N . LYS A 1 268 ? -3.306 -14.509 -5.622 1.00 88.31 268 LYS A N 1
ATOM 2138 C CA . LYS A 1 268 ? -2.049 -15.248 -5.784 1.00 88.31 268 LYS A CA 1
ATOM 2139 C C . LYS A 1 268 ? -0.873 -14.283 -5.742 1.00 88.31 268 LYS A C 1
ATOM 2141 O O . LYS A 1 268 ? -0.671 -13.519 -6.686 1.00 88.31 268 LYS A O 1
ATOM 2146 N N . TRP A 1 269 ? -0.071 -14.370 -4.690 1.00 91.62 269 TRP A N 1
ATOM 2147 C CA . TRP A 1 269 ? 1.067 -13.482 -4.471 1.00 91.62 269 TRP A CA 1
ATOM 2148 C C . TRP A 1 269 ? 2.314 -14.253 -4.026 1.00 91.62 269 TRP A C 1
ATOM 2150 O O . TRP A 1 269 ? 2.224 -15.377 -3.524 1.00 91.62 269 TRP A O 1
ATOM 2160 N N . ASN A 1 270 ? 3.488 -13.659 -4.222 1.00 91.06 270 ASN A N 1
ATOM 2161 C CA . ASN A 1 270 ? 4.755 -14.216 -3.766 1.00 91.06 270 ASN A CA 1
ATOM 2162 C C . ASN A 1 270 ? 5.092 -13.773 -2.330 1.00 91.06 270 ASN A C 1
ATOM 2164 O O . ASN A 1 270 ? 5.563 -12.656 -2.102 1.00 91.06 270 ASN A O 1
ATOM 2168 N N . ALA A 1 271 ? 4.940 -14.704 -1.382 1.00 89.94 271 ALA A N 1
ATOM 2169 C CA . ALA A 1 271 ? 5.137 -14.473 0.049 1.00 89.94 271 ALA A CA 1
ATOM 2170 C C . ALA A 1 271 ? 6.545 -14.016 0.465 1.00 89.94 271 ALA A C 1
ATOM 2172 O O . ALA A 1 271 ? 6.701 -13.408 1.519 1.00 89.94 271 ALA A O 1
ATOM 2173 N N . ALA A 1 272 ? 7.572 -14.280 -0.345 1.00 90.25 272 ALA A N 1
ATOM 2174 C CA . ALA A 1 272 ? 8.950 -13.932 -0.004 1.00 90.25 272 ALA A CA 1
ATOM 2175 C C . ALA A 1 272 ? 9.328 -12.486 -0.376 1.00 90.25 272 ALA A C 1
ATOM 2177 O O . ALA A 1 272 ? 10.339 -11.970 0.097 1.00 90.25 272 ALA A O 1
ATOM 2178 N N . MET A 1 273 ? 8.538 -11.814 -1.221 1.00 90.50 273 MET A N 1
ATOM 2179 C CA . MET A 1 273 ? 8.958 -10.551 -1.840 1.00 90.50 273 MET A CA 1
ATOM 2180 C C . MET A 1 273 ? 9.064 -9.376 -0.874 1.00 90.50 273 MET A C 1
ATOM 2182 O O . MET A 1 273 ? 9.853 -8.464 -1.112 1.00 90.50 273 MET A O 1
ATOM 2186 N N . TRP A 1 274 ? 8.321 -9.384 0.232 1.00 89.25 274 TRP A N 1
ATOM 2187 C CA . TRP A 1 274 ? 8.411 -8.302 1.212 1.00 89.25 274 TRP A CA 1
ATOM 2188 C C . TRP A 1 274 ? 9.800 -8.215 1.868 1.00 89.25 274 TRP A C 1
ATOM 2190 O O . TRP A 1 274 ? 10.206 -7.136 2.286 1.00 89.25 274 TRP A O 1
ATOM 2200 N N . MET A 1 275 ? 10.554 -9.320 1.918 1.00 89.50 275 MET A N 1
ATOM 2201 C CA . MET A 1 275 ? 11.882 -9.353 2.540 1.00 89.50 275 MET A CA 1
ATOM 2202 C C . MET A 1 275 ? 12.974 -8.752 1.652 1.00 89.50 275 MET A C 1
ATOM 2204 O O . MET A 1 275 ? 13.973 -8.259 2.166 1.00 89.50 275 MET A O 1
ATOM 2208 N N . THR A 1 276 ? 12.829 -8.824 0.325 1.00 88.06 276 THR A N 1
ATOM 2209 C CA . THR A 1 276 ? 13.911 -8.465 -0.612 1.00 88.06 276 THR A CA 1
ATOM 2210 C C . THR A 1 276 ? 13.573 -7.306 -1.532 1.00 88.06 276 THR A C 1
ATOM 2212 O O . THR A 1 276 ? 14.487 -6.632 -2.011 1.00 88.06 276 THR A O 1
ATOM 2215 N N . ASP A 1 277 ? 12.285 -7.102 -1.803 1.00 89.81 277 ASP A N 1
ATOM 2216 C CA . ASP A 1 277 ? 11.807 -6.231 -2.876 1.00 89.81 277 ASP A CA 1
ATOM 2217 C C . ASP A 1 277 ? 10.904 -5.106 -2.344 1.00 89.81 277 ASP A C 1
ATOM 2219 O O . ASP A 1 277 ? 10.622 -4.159 -3.082 1.00 89.81 277 ASP A O 1
ATOM 2223 N N . ALA A 1 278 ? 10.504 -5.154 -1.063 1.00 89.25 278 ALA A N 1
ATOM 2224 C CA . ALA A 1 278 ? 9.729 -4.087 -0.434 1.00 89.25 278 ALA A CA 1
ATOM 2225 C C . ALA A 1 278 ? 10.419 -2.727 -0.559 1.00 89.25 278 ALA A C 1
ATOM 2227 O O . ALA A 1 278 ? 11.643 -2.633 -0.467 1.00 89.25 278 ALA A O 1
ATOM 2228 N N . PHE A 1 279 ? 9.620 -1.686 -0.823 1.00 89.62 279 PHE A N 1
ATOM 2229 C CA . PHE A 1 279 ? 10.091 -0.313 -1.054 1.00 89.62 279 PHE A CA 1
ATOM 2230 C C . PHE A 1 279 ? 11.274 -0.247 -2.023 1.00 89.62 279 PHE A C 1
ATOM 2232 O O . PHE A 1 279 ? 12.257 0.469 -1.818 1.00 89.62 279 PHE A O 1
ATOM 2239 N N . TYR A 1 280 ? 11.160 -1.031 -3.096 1.00 92.81 280 TYR A N 1
ATOM 2240 C CA . TYR A 1 280 ? 12.148 -1.116 -4.160 1.00 92.81 280 TYR A CA 1
ATOM 2241 C C . TYR A 1 280 ? 13.512 -1.602 -3.658 1.00 92.81 280 TYR A C 1
ATOM 2243 O O . TYR A 1 280 ? 14.550 -1.037 -3.986 1.00 92.81 280 TYR A O 1
ATOM 2251 N N . GLY A 1 281 ? 13.519 -2.662 -2.853 1.00 92.19 281 GLY A N 1
ATOM 2252 C CA . GLY A 1 281 ? 14.745 -3.241 -2.298 1.00 92.19 281 GLY A CA 1
ATOM 2253 C C . GLY A 1 281 ? 15.249 -2.584 -1.014 1.00 92.19 281 GLY A C 1
ATOM 2254 O O . GLY A 1 281 ? 16.401 -2.802 -0.650 1.00 92.19 281 GLY A O 1
ATOM 2255 N N . ASN A 1 282 ? 14.391 -1.826 -0.330 1.00 93.25 282 ASN A N 1
ATOM 2256 C CA . ASN A 1 282 ? 14.632 -1.235 0.983 1.00 93.25 282 ASN A CA 1
ATOM 2257 C C . ASN A 1 282 ? 13.612 -1.810 1.986 1.00 93.25 282 ASN A C 1
ATOM 2259 O O . ASN A 1 282 ? 12.668 -1.119 2.372 1.00 93.25 282 ASN A O 1
ATOM 2263 N N . PRO A 1 283 ? 13.726 -3.100 2.353 1.00 92.19 283 PRO A N 1
ATOM 2264 C CA . PRO A 1 283 ? 12.756 -3.748 3.227 1.00 92.19 283 PRO A CA 1
ATOM 2265 C C . PRO A 1 283 ? 12.669 -3.061 4.592 1.00 92.19 283 PRO A C 1
ATOM 2267 O O . PRO A 1 283 ? 13.649 -2.515 5.099 1.00 92.19 283 PRO A O 1
ATOM 2270 N N . LEU A 1 284 ? 11.479 -3.117 5.193 1.00 91.81 284 LEU A N 1
ATOM 2271 C CA . LEU A 1 284 ? 11.207 -2.457 6.464 1.00 91.81 284 LEU A CA 1
ATOM 2272 C C . LEU A 1 284 ? 11.982 -3.113 7.609 1.00 91.81 284 LEU A C 1
ATOM 2274 O O . LEU A 1 284 ? 11.769 -4.279 7.944 1.00 91.81 284 LEU A O 1
ATOM 2278 N N . SER A 1 285 ? 12.825 -2.328 8.269 1.00 92.50 285 SER A N 1
ATOM 2279 C CA . SER A 1 285 ? 13.423 -2.697 9.550 1.00 92.50 285 SER A CA 1
ATOM 2280 C C . SER A 1 285 ? 12.336 -2.819 10.622 1.00 92.50 285 SER A C 1
ATOM 2282 O O . SER A 1 285 ? 11.415 -2.004 10.664 1.00 92.50 285 SER A O 1
ATOM 2284 N N . GLY A 1 286 ? 12.419 -3.853 11.465 1.00 91.19 286 GLY A N 1
ATOM 2285 C CA . GLY A 1 286 ? 11.446 -4.101 12.539 1.00 91.19 286 GLY A CA 1
ATOM 2286 C C . GLY A 1 286 ? 10.099 -4.676 12.082 1.00 91.19 286 GLY A C 1
ATOM 2287 O O . GLY A 1 286 ? 9.221 -4.895 12.913 1.00 91.19 286 GLY A O 1
ATOM 2288 N N . PHE A 1 287 ? 9.927 -4.953 10.787 1.00 94.00 287 PHE A N 1
ATOM 2289 C CA . PHE A 1 287 ? 8.716 -5.553 10.237 1.00 94.00 287 PHE A CA 1
ATOM 2290 C C . PHE A 1 287 ? 8.881 -7.062 10.024 1.00 94.00 287 PHE A C 1
ATOM 2292 O O . PHE A 1 287 ? 9.897 -7.525 9.507 1.00 94.00 287 PHE A O 1
ATOM 2299 N N . SER A 1 288 ? 7.843 -7.824 10.366 1.00 92.62 288 SER A N 1
ATOM 2300 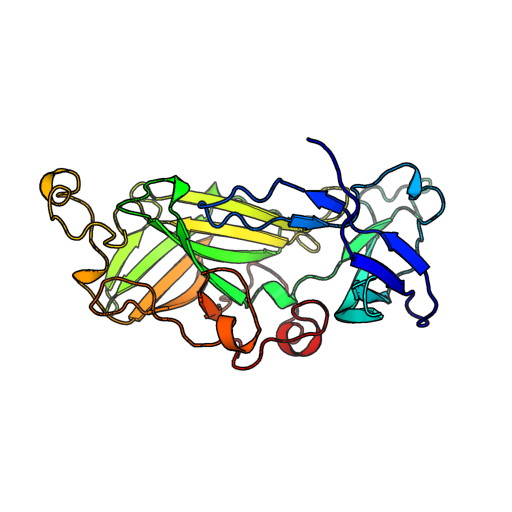C CA . SER A 1 288 ? 7.734 -9.249 10.052 1.00 92.62 288 SER A CA 1
ATOM 2301 C C . SER A 1 288 ? 6.332 -9.529 9.533 1.00 92.62 288 SER A C 1
ATOM 2303 O O . SER A 1 288 ? 5.358 -9.227 10.224 1.00 92.62 288 SER A O 1
ATOM 2305 N N . ALA A 1 289 ? 6.223 -10.102 8.333 1.00 88.88 289 ALA A N 1
ATOM 2306 C CA . ALA A 1 289 ? 4.931 -10.570 7.842 1.00 88.88 289 ALA A CA 1
ATOM 2307 C C . ALA A 1 289 ? 4.431 -11.757 8.702 1.00 88.88 289 ALA A C 1
ATOM 2309 O O . ALA A 1 289 ? 5.275 -12.517 9.194 1.00 88.88 289 ALA A O 1
ATOM 2310 N N . PRO A 1 290 ? 3.108 -11.910 8.914 1.00 81.62 290 PRO A N 1
ATOM 2311 C CA . PRO A 1 290 ? 2.536 -13.000 9.711 1.00 81.62 290 PRO A CA 1
ATOM 2312 C C . PRO A 1 290 ? 2.598 -14.376 9.043 1.00 81.62 290 PRO A C 1
ATOM 2314 O O . PRO A 1 290 ? 2.673 -14.438 7.794 1.00 81.62 290 PRO A O 1
#

pLDDT: mean 86.2, std 13.11, range [43.12, 98.62]

Foldseek 3Di:
DDKDFAQKKKWKADQVRHTLDIDTWIWDDDDDPPDPDDIDTGRDDDDPVCPPSDDPDWAKMKMWMARNVPRDTPDIFIWGKDWDQFPDCDPVRVPPIWIFTADLLQQQKKKWDFACVVPVFWTWIKIKHKDAFPADQVQKKKFKDDPNDTDFICVQVKDKDFDDKGATPDCGPRQAGIMTMIITTTPQETEGRDPPPPCCVVNVRHDYLLVGWFKMKMFMDGNRHTFKIKMWTADNNSDTDAPCQCVQLVNPDPIRMIGMDTDDPSGDGDPCCLVQQNPRRSHTDPDDHD